Protein AF-A0A959ZPJ0-F1 (afdb_monomer_lite)

Secondary structure (DSSP, 8-state):
-PPP------------PPP----B-SS---TT-EEEEEEEEEE-TTSEEEEEEE-TTT----HHHHHT--HHHHHHHHT-SEEEEEEEEEE--SEEE-----EEEETTEEEEEEEEEEE-SGGGT---TT--EEEEE--EEEE-TT-EEEEEE-TTS-EEEEEEEESSS-TT--TTGGGTGGGGS-PPTT-EEEEEE-SS-EEEE-SEEEEEEE-TT--EEEEPPP-GGG--EEEEEEEEEEEEEE--STTEEEEEEEEEEETTEEEEEEEEEEEETTTEEEEEEEEEETTEEEEEEEEEEEEEETTEEEEEEEEEEEEESGGGTT-BEEEEEEEEEEETTS-SEEEEEEEEEE-

Foldseek 3Di:
DDDDDPPPPPPPLAQDDPPLDDDPPPPQFQAFQWKKWKWFFADDAQQTKIWIWMCPPQDRCDPVNLVPDDFAVVCVVVVGPTMHIGAGKGFHFRDKHDDFDDWDDDPRGIIGGRDMWGDNDVVSSDADAPDKDKTFDFMKTKHAAFGKWKWKQALLRWIWTFGIFHCPQPVPDDPVCSVVCQVVFPDDPQIGIDIDGHRHMDMATDDGIWMWGATPSRGIITTGPRPQVPKDKDKDKKKWWKFWDDAPDPQKTWIKIWIADPPQHIWIKIWIWGADPPQKIKIWMWTDDPQWIWTWMWIWGWDDDDQKIKTWGAIWTRGMHHPTGNKTDTRWTKIWMAGNNRGTIMIITTDMIID

Radius of gyration: 25.06 Å; chains: 1; bounding box: 68×37×76 Å

pLDDT: mean 88.0, std 16.27, range [28.05, 98.56]

Structure (mmCIF, N/CA/C/O backbone):
data_AF-A0A959ZPJ0-F1
#
_entry.id   AF-A0A959ZPJ0-F1
#
loop_
_atom_site.group_PDB
_atom_site.id
_atom_site.type_symbol
_atom_site.label_atom_id
_atom_site.label_alt_id
_atom_site.label_comp_id
_atom_site.label_asym_id
_atom_site.label_entity_id
_atom_site.label_seq_id
_atom_site.pdbx_PDB_ins_code
_atom_site.Cartn_x
_atom_site.Cartn_y
_atom_site.Cartn_z
_atom_site.occupancy
_atom_site.B_iso_or_equiv
_atom_site.auth_seq_id
_atom_site.auth_comp_id
_atom_site.auth_asym_id
_atom_site.auth_atom_id
_atom_site.pdbx_PDB_model_num
ATOM 1 N N . MET A 1 1 ? 44.326 -20.841 16.580 1.00 35.88 1 MET A N 1
ATOM 2 C CA . MET A 1 1 ? 43.389 -19.731 16.301 1.00 35.88 1 MET A CA 1
ATOM 3 C C . MET A 1 1 ? 43.038 -19.784 14.821 1.00 35.88 1 MET A C 1
ATOM 5 O O . MET A 1 1 ? 43.902 -19.527 13.997 1.00 35.88 1 MET A O 1
ATOM 9 N N . ARG A 1 2 ? 41.834 -20.258 14.481 1.00 28.05 2 ARG A N 1
ATOM 10 C CA . ARG A 1 2 ? 41.325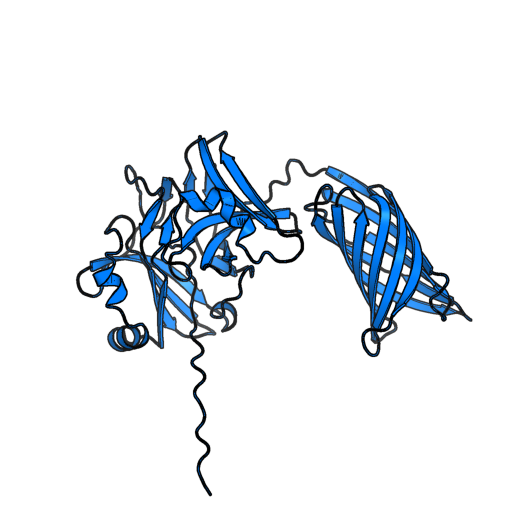 -20.310 13.100 1.00 28.05 2 ARG A CA 1
ATOM 11 C C . ARG A 1 2 ? 40.570 -19.003 12.825 1.00 28.05 2 ARG A C 1
ATOM 13 O O . ARG A 1 2 ? 39.778 -18.629 13.689 1.00 28.05 2 ARG A O 1
ATOM 20 N N . PRO A 1 3 ? 40.786 -18.309 11.696 1.00 34.50 3 PRO A N 1
ATOM 21 C CA . PRO A 1 3 ? 39.995 -17.131 11.383 1.00 34.50 3 PRO A CA 1
ATOM 22 C C . PRO A 1 3 ? 38.578 -17.584 11.018 1.00 34.50 3 PRO A C 1
ATOM 24 O O . PRO A 1 3 ? 38.391 -18.516 10.234 1.00 34.50 3 PRO A O 1
ATOM 27 N N . ALA A 1 4 ? 37.586 -16.960 11.646 1.00 31.67 4 ALA A N 1
ATOM 28 C CA . ALA A 1 4 ? 36.186 -17.164 11.324 1.00 31.67 4 ALA A CA 1
ATOM 29 C C . ALA A 1 4 ? 35.918 -16.614 9.917 1.00 31.67 4 ALA A C 1
ATOM 31 O O . ALA A 1 4 ? 36.158 -15.440 9.639 1.00 31.67 4 ALA A O 1
ATOM 32 N N . LEU A 1 5 ? 35.431 -17.487 9.037 1.00 31.44 5 LEU A N 1
ATOM 33 C CA . LEU A 1 5 ? 34.846 -17.120 7.756 1.00 31.44 5 LEU A CA 1
ATOM 34 C C . LEU A 1 5 ? 33.603 -16.269 8.057 1.00 31.44 5 LEU A C 1
ATOM 36 O O . LEU A 1 5 ? 32.587 -16.787 8.520 1.00 31.44 5 LEU A O 1
ATOM 40 N N . VAL A 1 6 ? 33.684 -14.958 7.839 1.00 31.67 6 VAL A N 1
ATOM 41 C CA . VAL A 1 6 ? 32.494 -14.106 7.799 1.00 31.67 6 VAL A CA 1
ATOM 42 C C . VAL A 1 6 ? 31.772 -14.454 6.504 1.00 31.67 6 VAL A C 1
ATOM 44 O O . VAL A 1 6 ? 32.218 -14.095 5.416 1.00 31.67 6 VAL A O 1
ATOM 47 N N . ALA A 1 7 ? 30.686 -15.214 6.616 1.00 28.64 7 ALA A N 1
ATOM 48 C CA . ALA A 1 7 ? 29.768 -15.427 5.513 1.00 28.64 7 ALA A CA 1
ATOM 49 C C . ALA A 1 7 ? 29.177 -14.064 5.123 1.00 28.64 7 ALA A C 1
ATOM 51 O O . ALA A 1 7 ? 28.386 -13.486 5.871 1.00 28.64 7 ALA A O 1
ATOM 52 N N . LEU A 1 8 ? 29.588 -13.534 3.968 1.00 28.31 8 LEU A N 1
ATOM 53 C CA . LEU A 1 8 ? 28.891 -12.430 3.320 1.00 28.31 8 LEU A CA 1
ATOM 54 C C . LEU A 1 8 ? 27.492 -12.935 2.952 1.00 28.31 8 LEU A C 1
ATOM 56 O O . LEU A 1 8 ? 27.300 -13.616 1.947 1.00 28.31 8 LEU A O 1
ATOM 60 N N . VAL A 1 9 ? 26.505 -12.612 3.781 1.00 30.03 9 VAL A N 1
ATOM 61 C CA . VAL A 1 9 ? 25.108 -12.654 3.362 1.00 30.03 9 VAL A CA 1
ATOM 62 C C . VAL A 1 9 ? 24.963 -11.565 2.304 1.00 30.03 9 VAL A C 1
ATOM 64 O O . VAL A 1 9 ? 25.053 -10.377 2.610 1.00 30.03 9 VAL A O 1
ATOM 67 N N . ALA A 1 10 ? 24.811 -11.973 1.045 1.00 30.41 10 ALA A N 1
ATOM 68 C CA . ALA A 1 10 ? 24.553 -11.073 -0.067 1.00 30.41 10 ALA A CA 1
ATOM 69 C C . ALA A 1 10 ? 23.196 -10.385 0.152 1.00 30.41 10 ALA A C 1
ATOM 71 O O . ALA A 1 10 ? 22.144 -10.907 -0.214 1.00 30.41 10 ALA A O 1
ATOM 72 N N . LEU A 1 11 ? 23.214 -9.208 0.780 1.00 34.25 11 LEU A N 1
ATOM 73 C CA . LEU A 1 11 ? 22.074 -8.301 0.810 1.00 34.25 11 LEU A CA 1
ATOM 74 C C . LEU A 1 11 ? 21.913 -7.731 -0.607 1.00 34.25 11 LEU A C 1
ATOM 76 O O . LEU A 1 11 ? 22.495 -6.708 -0.961 1.00 34.25 11 LEU A O 1
ATOM 80 N N . GLY A 1 12 ? 21.165 -8.437 -1.453 1.00 36.44 12 GLY A N 1
ATOM 81 C CA . GLY A 1 12 ? 20.767 -7.942 -2.764 1.00 36.44 12 GLY A CA 1
ATOM 82 C C . GLY A 1 12 ? 19.848 -6.735 -2.597 1.00 36.44 12 GLY A C 1
ATOM 83 O O . GLY A 1 12 ? 18.639 -6.888 -2.433 1.00 36.44 12 GLY A O 1
ATOM 84 N N . ALA A 1 13 ? 20.415 -5.530 -2.616 1.00 38.47 13 ALA A N 1
ATOM 85 C CA . ALA A 1 13 ? 19.669 -4.282 -2.636 1.00 38.47 13 ALA A CA 1
ATOM 86 C C . ALA A 1 13 ? 18.963 -4.143 -3.990 1.00 38.47 13 ALA A C 1
ATOM 88 O O . ALA A 1 13 ? 19.483 -3.541 -4.922 1.00 38.47 13 ALA A O 1
ATOM 89 N N . LEU A 1 14 ? 17.773 -4.726 -4.131 1.00 42.00 14 LEU A N 1
ATOM 90 C CA . LEU A 1 14 ? 16.926 -4.447 -5.279 1.00 42.00 14 LEU A CA 1
ATOM 91 C C . LEU A 1 14 ? 16.232 -3.107 -5.035 1.00 42.00 14 LEU A C 1
ATOM 93 O O . LEU A 1 14 ? 15.232 -3.019 -4.338 1.00 42.00 14 LEU A O 1
ATOM 97 N N . LEU A 1 15 ? 16.700 -2.040 -5.660 1.00 42.00 15 LEU A N 1
ATOM 98 C CA . LEU A 1 15 ? 15.856 -0.881 -5.898 1.00 42.00 15 LEU A CA 1
ATOM 99 C C . LEU A 1 15 ? 14.735 -1.290 -6.841 1.00 42.00 15 LEU A C 1
ATOM 101 O O . LEU A 1 15 ? 14.966 -1.790 -7.937 1.00 42.00 15 LEU A O 1
ATOM 105 N N . ALA A 1 16 ? 13.500 -1.051 -6.432 1.00 41.94 16 ALA A N 1
ATOM 106 C CA . ALA A 1 16 ? 12.421 -1.011 -7.395 1.00 41.94 16 ALA A CA 1
ATOM 107 C C . ALA A 1 16 ? 12.225 0.438 -7.771 1.00 41.94 16 ALA A C 1
ATOM 109 O O . ALA A 1 16 ? 11.626 1.231 -7.043 1.00 41.94 16 ALA A O 1
ATOM 110 N N . ALA A 1 17 ? 12.738 0.769 -8.947 1.00 41.31 17 ALA A N 1
ATOM 111 C CA . ALA A 1 17 ? 12.266 1.929 -9.651 1.00 41.31 17 ALA A CA 1
ATOM 112 C C . ALA A 1 17 ? 10.765 1.717 -9.856 1.00 41.31 17 ALA A C 1
ATOM 114 O O . ALA A 1 17 ? 10.319 0.726 -10.446 1.00 41.31 17 ALA A O 1
ATOM 115 N N . ALA A 1 18 ? 9.968 2.669 -9.365 1.00 46.00 18 ALA A N 1
ATOM 116 C CA . ALA A 1 18 ? 8.711 2.946 -10.035 1.00 46.00 18 ALA A CA 1
ATOM 117 C C . ALA A 1 18 ? 9.055 3.072 -11.517 1.00 46.00 18 ALA A C 1
ATOM 119 O O . ALA A 1 18 ? 10.007 3.809 -11.792 1.00 46.00 18 ALA A O 1
ATOM 120 N N . PRO A 1 19 ? 8.324 2.421 -12.439 1.00 44.25 19 PRO A N 1
ATOM 121 C CA . PRO A 1 19 ? 8.652 2.522 -13.840 1.00 44.25 19 PRO A CA 1
ATOM 122 C C . PRO A 1 19 ? 8.877 3.976 -14.192 1.00 44.25 19 PRO A C 1
ATOM 124 O O . PRO A 1 19 ? 7.994 4.835 -14.015 1.00 44.25 19 PRO A O 1
ATOM 127 N N . ALA A 1 20 ? 10.098 4.254 -14.596 1.00 44.84 20 ALA A N 1
ATOM 128 C CA . ALA A 1 20 ? 10.475 5.573 -14.989 1.00 44.84 20 ALA A CA 1
ATOM 129 C C . ALA A 1 20 ? 10.042 5.646 -16.453 1.00 44.84 20 ALA A C 1
ATOM 131 O O . ALA A 1 20 ? 10.645 5.102 -17.369 1.00 44.84 20 ALA A O 1
ATOM 132 N N . SER A 1 21 ? 8.852 6.197 -16.667 1.00 48.66 21 SER A N 1
ATOM 133 C CA . SER A 1 21 ? 8.286 6.269 -18.007 1.00 48.66 21 SER A CA 1
ATOM 134 C C . SER A 1 21 ? 8.805 7.517 -18.706 1.00 48.66 21 SER A C 1
ATOM 136 O O . SER A 1 21 ? 8.613 8.625 -18.206 1.00 48.66 21 SER A O 1
ATOM 138 N N . ALA A 1 22 ? 9.369 7.345 -19.899 1.00 46.53 22 ALA A N 1
ATOM 139 C CA . ALA A 1 22 ? 9.480 8.405 -20.886 1.00 46.53 22 ALA A CA 1
ATOM 140 C C . ALA A 1 22 ? 9.000 7.897 -22.238 1.00 46.53 22 ALA A C 1
ATOM 142 O O . ALA A 1 22 ? 9.626 7.021 -22.812 1.00 46.53 22 ALA A O 1
ATOM 143 N N . VAL A 1 23 ? 7.949 8.520 -22.758 1.00 44.00 23 VAL A N 1
ATOM 144 C CA . VAL A 1 23 ? 7.771 8.834 -24.178 1.00 44.00 23 VAL A CA 1
ATOM 145 C C . VAL A 1 23 ? 7.008 10.168 -24.195 1.00 44.00 23 VAL A C 1
ATOM 147 O O . VAL A 1 23 ? 6.334 10.525 -23.230 1.00 44.00 23 VAL A O 1
ATOM 150 N N . ARG A 1 24 ? 7.103 10.946 -25.269 1.00 42.97 24 ARG A N 1
ATOM 151 C CA . ARG A 1 24 ? 5.955 11.735 -25.721 1.00 42.97 24 ARG A CA 1
ATOM 152 C C . ARG A 1 24 ? 5.295 10.839 -26.762 1.00 42.97 24 ARG A C 1
ATOM 154 O O . ARG A 1 24 ? 5.586 10.975 -27.943 1.00 42.97 24 ARG A O 1
ATOM 161 N N . SER A 1 25 ? 4.558 9.815 -26.320 1.00 48.25 25 SER A N 1
ATOM 162 C CA . SER A 1 25 ? 3.962 8.838 -27.237 1.00 48.25 25 SER A CA 1
ATOM 163 C C . SER A 1 25 ? 2.719 9.445 -27.872 1.00 48.25 25 SER A C 1
ATOM 165 O O . SER A 1 25 ? 1.594 9.017 -27.636 1.00 48.25 25 SER A O 1
ATOM 167 N N . HIS A 1 26 ? 2.902 10.453 -28.720 1.00 40.59 26 HIS A N 1
ATOM 168 C CA . HIS A 1 26 ? 1.944 10.618 -29.800 1.00 40.59 26 HIS A CA 1
ATOM 169 C C . HIS A 1 26 ? 2.139 9.396 -30.717 1.00 40.59 26 HIS A C 1
ATOM 171 O O . HIS A 1 26 ? 2.988 9.421 -31.596 1.00 40.59 26 HIS A O 1
ATOM 177 N N . GLY A 1 27 ? 1.447 8.286 -30.418 1.00 49.88 27 GLY A N 1
ATOM 178 C CA . GLY A 1 27 ? 1.362 7.106 -31.291 1.00 49.88 27 GLY A CA 1
ATOM 179 C C . GLY A 1 27 ? 1.899 5.761 -30.771 1.00 49.88 27 GLY A C 1
ATOM 180 O O . GLY A 1 27 ? 1.601 4.754 -31.397 1.00 49.88 27 GLY A O 1
ATOM 181 N N . LEU A 1 28 ? 2.637 5.686 -29.653 1.00 63.50 28 LEU A N 1
ATOM 182 C CA . LEU A 1 28 ? 3.080 4.389 -29.101 1.00 63.50 28 LEU A CA 1
ATOM 183 C C . LEU A 1 28 ? 1.989 3.804 -28.189 1.00 63.50 28 LEU A C 1
ATOM 185 O O . LEU A 1 28 ? 1.688 4.414 -27.160 1.00 63.50 28 LEU A O 1
ATOM 189 N N . ASP A 1 29 ? 1.415 2.652 -28.548 1.00 79.81 29 ASP A N 1
ATOM 190 C CA . ASP A 1 29 ? 0.522 1.902 -27.656 1.00 79.81 29 ASP A CA 1
ATOM 191 C C . ASP A 1 29 ? 1.366 1.202 -26.585 1.00 79.81 29 ASP A C 1
ATOM 193 O O . ASP A 1 29 ? 2.028 0.200 -26.846 1.00 79.81 29 ASP A O 1
ATOM 197 N N . MET A 1 30 ? 1.411 1.786 -25.386 1.00 90.19 30 MET A N 1
ATOM 198 C CA . MET A 1 30 ? 2.180 1.234 -24.264 1.00 90.19 30 MET A CA 1
ATOM 199 C C . MET A 1 30 ? 1.431 0.116 -23.536 1.00 90.19 30 MET A C 1
ATOM 201 O O . MET A 1 30 ? 1.991 -0.505 -22.628 1.00 90.19 30 MET A O 1
ATOM 205 N N . HIS A 1 31 ? 0.171 -0.138 -23.892 1.00 94.00 31 HIS A N 1
ATOM 206 C CA . HIS A 1 31 ? -0.628 -1.097 -23.162 1.00 94.00 31 HIS A CA 1
ATOM 207 C C . HIS A 1 31 ? -0.130 -2.514 -23.434 1.00 94.00 31 HIS A C 1
ATOM 209 O O . HIS A 1 31 ? -0.091 -2.968 -24.574 1.00 94.00 31 HIS A O 1
ATOM 215 N N . ASN A 1 32 ? 0.223 -3.215 -22.363 1.00 95.69 32 ASN A N 1
ATOM 216 C CA . ASN A 1 32 ? 0.891 -4.509 -22.374 1.00 95.69 32 ASN A CA 1
ATOM 217 C C . ASN A 1 32 ? 2.298 -4.512 -23.008 1.00 95.69 32 ASN A C 1
ATOM 219 O O . ASN A 1 32 ? 2.830 -5.578 -23.320 1.00 95.69 32 ASN A O 1
ATOM 223 N N . ALA A 1 33 ? 2.923 -3.346 -23.196 1.00 94.12 33 ALA A N 1
ATOM 224 C CA . ALA A 1 33 ? 4.250 -3.262 -23.794 1.00 94.12 33 ALA A CA 1
ATOM 225 C C . ALA A 1 33 ? 5.320 -3.808 -22.839 1.00 94.12 33 ALA A C 1
ATOM 227 O O . ALA A 1 33 ? 5.421 -3.351 -21.695 1.00 94.12 33 ALA A O 1
ATOM 228 N N . ARG A 1 34 ? 6.121 -4.759 -23.333 1.00 95.50 34 ARG A N 1
ATOM 229 C CA . ARG A 1 34 ? 7.254 -5.350 -22.615 1.00 95.50 34 ARG A CA 1
ATOM 230 C C . ARG A 1 34 ? 8.409 -4.357 -22.522 1.00 95.50 34 ARG A C 1
ATOM 232 O O . ARG A 1 34 ? 8.716 -3.661 -23.488 1.00 95.50 34 ARG A O 1
ATOM 239 N N . TYR A 1 35 ? 9.033 -4.281 -21.355 1.00 95.06 35 TYR A N 1
ATOM 240 C CA . TYR A 1 35 ? 10.211 -3.461 -21.107 1.00 95.06 35 TYR A CA 1
ATOM 241 C C . TYR A 1 35 ? 11.036 -4.029 -19.947 1.00 95.06 35 TYR A C 1
ATOM 243 O O . TYR A 1 35 ? 10.570 -4.867 -19.176 1.00 95.06 35 TYR A O 1
ATOM 251 N N . CYS A 1 36 ? 12.250 -3.526 -19.781 1.00 96.06 36 CYS A N 1
ATOM 252 C CA . CYS A 1 36 ? 13.056 -3.749 -18.587 1.00 96.06 36 CYS A CA 1
ATOM 253 C C . CYS A 1 36 ? 13.818 -2.482 -18.215 1.00 96.06 36 CYS A C 1
ATOM 255 O O . CYS A 1 36 ? 13.905 -1.528 -19.002 1.00 96.06 36 CYS A O 1
ATOM 257 N N . GLU A 1 37 ? 14.320 -2.460 -16.981 1.00 94.44 37 GLU A N 1
ATOM 258 C CA . GLU A 1 37 ? 15.038 -1.319 -16.434 1.00 94.44 37 GLU A CA 1
ATOM 259 C C . GLU A 1 37 ? 16.357 -1.720 -15.779 1.00 94.44 37 GLU A C 1
ATOM 261 O O . GLU A 1 37 ? 16.400 -2.672 -15.004 1.00 94.44 37 GLU A O 1
ATOM 266 N N . ILE A 1 38 ? 17.404 -0.938 -16.040 1.00 95.38 38 ILE A N 1
ATOM 267 C CA . ILE A 1 38 ? 18.693 -1.007 -15.348 1.00 95.38 38 ILE A CA 1
ATOM 268 C C . ILE A 1 38 ? 18.753 0.190 -14.406 1.00 95.38 38 ILE A C 1
ATOM 270 O O . ILE A 1 38 ? 18.602 1.340 -14.832 1.00 95.38 38 ILE A O 1
ATOM 274 N N . LEU A 1 39 ? 18.925 -0.079 -13.116 1.00 92.75 39 LEU A N 1
ATOM 275 C CA . LEU A 1 39 ? 19.013 0.946 -12.085 1.00 92.75 39 LEU A CA 1
ATOM 276 C C . LEU A 1 39 ? 20.455 1.011 -11.602 1.00 92.75 39 LEU A C 1
ATOM 278 O O . LEU A 1 39 ? 20.927 0.126 -10.894 1.00 92.75 39 LEU A O 1
ATOM 282 N N . GLU A 1 40 ? 21.133 2.075 -11.999 1.00 93.62 40 GLU A N 1
ATOM 283 C CA . GLU A 1 40 ? 22.512 2.369 -11.632 1.00 93.62 40 GLU A CA 1
ATOM 284 C C . GLU A 1 40 ? 22.530 3.109 -10.293 1.00 93.62 40 GLU A C 1
ATOM 286 O O . GLU A 1 40 ? 22.087 4.263 -10.217 1.00 93.62 40 GLU A O 1
ATOM 291 N N . VAL A 1 41 ? 23.034 2.479 -9.232 1.00 91.56 41 VAL A N 1
ATOM 292 C CA . VAL A 1 41 ? 23.214 3.148 -7.939 1.00 91.56 41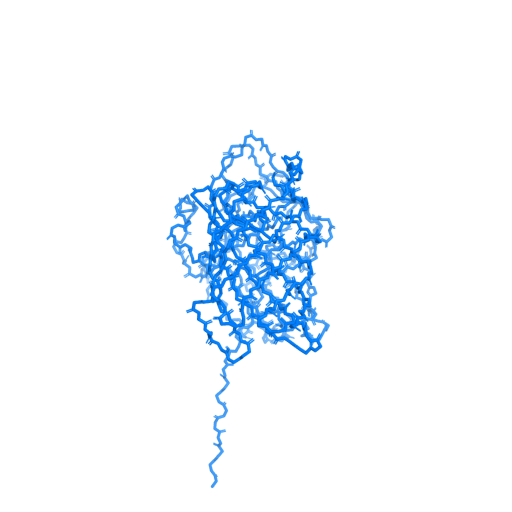 VAL A CA 1
ATOM 293 C C . VAL A 1 41 ? 24.529 3.892 -7.966 1.00 91.56 41 VAL A C 1
ATOM 295 O O . VAL A 1 41 ? 25.577 3.306 -7.755 1.00 91.56 41 VAL A O 1
ATOM 298 N N . LYS A 1 42 ? 24.468 5.196 -8.229 1.00 92.44 42 LYS A N 1
ATOM 299 C CA . LYS A 1 42 ? 25.645 6.064 -8.348 1.00 92.44 42 LYS A CA 1
ATOM 300 C C . LYS A 1 42 ? 26.268 6.403 -7.004 1.00 92.44 42 LYS A C 1
ATOM 302 O O . LYS A 1 42 ? 27.469 6.630 -6.928 1.00 92.44 42 LYS A O 1
ATOM 307 N N . GLN A 1 43 ? 25.442 6.516 -5.969 1.00 90.69 43 GLN A N 1
ATOM 308 C CA . GLN A 1 43 ? 25.849 6.914 -4.623 1.00 90.69 43 GLN A CA 1
ATOM 309 C C . GLN A 1 43 ? 25.006 6.150 -3.604 1.00 90.69 43 GLN A C 1
ATOM 311 O O . GLN A 1 43 ? 23.814 5.925 -3.835 1.00 90.69 43 GLN A O 1
ATOM 316 N N . LEU A 1 44 ? 25.632 5.763 -2.494 1.00 88.25 44 LEU A N 1
ATOM 317 C CA . LEU A 1 44 ? 24.958 5.160 -1.347 1.00 88.25 44 LEU A CA 1
ATOM 318 C C . LEU A 1 44 ? 24.394 6.252 -0.421 1.00 88.25 44 LEU A C 1
ATOM 320 O O . LEU A 1 44 ? 24.881 7.385 -0.457 1.00 88.25 44 LEU A O 1
ATOM 324 N N . PRO A 1 45 ? 23.387 5.929 0.409 1.00 84.06 45 PRO A N 1
ATOM 325 C CA . PRO A 1 45 ? 22.923 6.811 1.477 1.00 84.06 45 PRO A CA 1
ATOM 326 C C . PRO A 1 45 ? 24.079 7.356 2.342 1.00 84.06 45 PRO A C 1
ATOM 328 O O . PRO A 1 45 ? 25.054 6.631 2.562 1.00 84.06 45 PRO A O 1
ATOM 331 N N . PRO A 1 46 ? 23.980 8.593 2.873 1.00 83.88 46 PRO A N 1
ATOM 332 C CA . PRO A 1 46 ? 22.785 9.449 2.904 1.00 83.88 46 PRO A CA 1
ATOM 333 C C . PRO A 1 46 ? 22.542 10.286 1.635 1.00 83.88 46 PRO A C 1
ATOM 335 O O . PRO A 1 46 ? 21.419 10.725 1.407 1.00 83.88 46 PRO A O 1
ATOM 338 N N . ASP A 1 47 ? 23.540 10.446 0.764 1.00 86.19 47 ASP A N 1
ATOM 339 C CA . ASP A 1 47 ? 23.420 11.187 -0.504 1.00 86.19 47 ASP A CA 1
ATOM 340 C C . ASP A 1 47 ? 23.022 10.269 -1.670 1.00 86.19 47 ASP A C 1
ATOM 342 O O . ASP A 1 47 ? 23.440 10.447 -2.817 1.00 86.19 47 ASP A O 1
ATOM 346 N N . GLY A 1 48 ? 22.240 9.227 -1.377 1.00 85.69 48 GLY A N 1
ATOM 347 C CA . GLY A 1 48 ? 22.022 8.139 -2.313 1.00 85.69 48 GLY A CA 1
ATOM 348 C C . GLY A 1 48 ? 21.356 8.607 -3.603 1.00 85.69 48 GLY A C 1
ATOM 349 O O . GLY A 1 48 ? 20.442 9.438 -3.607 1.00 85.69 48 GLY A O 1
ATOM 350 N N . LYS A 1 49 ? 21.817 8.061 -4.728 1.00 88.00 49 LYS A N 1
ATOM 351 C CA . LYS A 1 49 ? 21.393 8.493 -6.061 1.00 88.00 49 LYS A CA 1
ATOM 352 C C . LYS A 1 49 ? 21.305 7.313 -7.004 1.00 88.00 49 LYS A C 1
ATOM 354 O O . LYS A 1 49 ? 22.297 6.632 -7.245 1.00 88.00 49 LYS A O 1
ATOM 359 N N . VAL A 1 50 ? 20.138 7.140 -7.611 1.00 88.12 50 VAL A N 1
ATOM 360 C CA . VAL A 1 50 ? 19.866 6.035 -8.534 1.00 88.12 50 VAL A CA 1
ATOM 361 C C . VAL A 1 50 ? 19.448 6.582 -9.882 1.00 88.12 50 VAL A C 1
ATOM 363 O O . VAL A 1 50 ? 18.505 7.366 -9.975 1.00 88.12 50 VAL A O 1
ATOM 366 N N . VAL A 1 51 ? 20.138 6.181 -10.943 1.00 89.38 51 VAL A N 1
ATOM 367 C CA . VAL A 1 51 ? 19.775 6.520 -12.320 1.00 89.38 51 VAL A CA 1
ATOM 368 C C . VAL A 1 51 ? 19.030 5.345 -12.934 1.00 89.38 51 VAL A C 1
ATOM 370 O O . VAL A 1 51 ? 19.527 4.228 -12.938 1.00 89.38 51 VAL A O 1
ATOM 373 N N . VAL A 1 52 ? 17.835 5.603 -13.461 1.00 88.56 52 VAL A N 1
ATOM 374 C CA . VAL A 1 52 ? 16.988 4.565 -14.059 1.00 88.56 52 VAL A CA 1
ATOM 375 C C . VAL A 1 52 ? 17.062 4.658 -15.578 1.00 88.56 52 VAL A C 1
ATOM 377 O O . VAL A 1 52 ? 16.773 5.718 -16.149 1.00 88.56 52 VAL A O 1
ATOM 380 N N . TRP A 1 53 ? 17.411 3.547 -16.221 1.00 92.12 53 TRP A N 1
ATOM 381 C CA . TRP A 1 53 ? 17.408 3.357 -17.669 1.00 92.12 53 TRP A CA 1
ATOM 382 C C . TRP A 1 53 ? 16.294 2.395 -18.062 1.00 92.12 53 TRP A C 1
ATOM 384 O O . TRP A 1 53 ? 16.120 1.385 -17.397 1.00 92.12 53 TRP A O 1
ATOM 394 N N . ASN A 1 54 ? 15.536 2.691 -19.120 1.00 91.12 54 ASN A N 1
ATOM 395 C CA . ASN A 1 54 ? 14.361 1.911 -19.527 1.00 91.12 54 ASN A CA 1
ATOM 396 C C . ASN A 1 54 ? 14.330 1.708 -21.055 1.00 91.12 54 ASN A C 1
ATOM 398 O O . ASN A 1 54 ? 14.655 2.631 -21.811 1.00 91.12 54 ASN A O 1
ATOM 402 N N . THR A 1 55 ? 13.945 0.512 -21.510 1.00 93.94 55 THR A N 1
ATOM 403 C CA . THR A 1 55 ? 13.847 0.151 -22.938 1.00 93.94 55 THR A CA 1
ATOM 404 C C . THR A 1 55 ? 12.588 0.660 -23.648 1.00 93.94 55 THR A C 1
ATOM 406 O O . THR A 1 55 ? 12.526 0.646 -24.877 1.00 93.94 55 THR A O 1
ATOM 409 N N . ILE A 1 56 ? 11.581 1.141 -22.916 1.00 87.56 56 ILE A N 1
ATOM 410 C CA . ILE A 1 56 ? 10.248 1.427 -23.450 1.00 87.56 56 ILE A CA 1
ATOM 411 C C . ILE A 1 56 ? 10.273 2.387 -24.647 1.00 87.56 56 ILE A C 1
ATOM 413 O O . ILE A 1 56 ? 10.816 3.502 -24.609 1.00 87.56 56 ILE A O 1
ATOM 417 N N . GLY A 1 57 ? 9.650 1.941 -25.739 1.00 83.94 57 GLY A N 1
ATOM 418 C CA . GLY A 1 57 ? 9.621 2.663 -27.010 1.00 83.94 57 GLY A CA 1
ATOM 419 C C . GLY A 1 57 ? 10.972 2.743 -27.728 1.00 83.94 57 GLY A C 1
ATOM 420 O O . GLY A 1 57 ? 11.122 3.595 -28.601 1.00 83.94 57 GLY A O 1
ATOM 421 N N . LEU A 1 58 ? 11.961 1.928 -27.346 1.00 89.50 58 LEU A N 1
ATOM 422 C CA . LEU A 1 58 ? 13.242 1.769 -28.047 1.00 89.50 58 LEU A CA 1
ATOM 423 C C . LEU A 1 58 ? 13.478 0.328 -28.506 1.00 89.50 58 LEU A C 1
ATOM 425 O O . LEU A 1 58 ? 13.950 0.149 -29.629 1.00 89.50 58 LEU A O 1
ATOM 429 N N . ASN A 1 59 ? 13.153 -0.643 -27.652 1.00 93.69 59 ASN A N 1
ATOM 430 C CA . ASN A 1 59 ? 13.073 -2.077 -27.934 1.00 93.69 59 ASN A CA 1
ATOM 431 C C . ASN A 1 59 ? 12.109 -2.738 -26.923 1.00 93.69 59 ASN A C 1
ATOM 433 O O . ASN A 1 59 ? 11.595 -2.075 -26.018 1.00 93.69 59 ASN A O 1
ATOM 437 N N . ASP A 1 60 ? 11.850 -4.029 -27.089 1.00 93.69 60 ASP A N 1
ATOM 438 C CA . ASP A 1 60 ? 10.924 -4.845 -26.294 1.00 93.69 60 ASP A CA 1
ATOM 439 C C . ASP A 1 60 ? 11.626 -5.673 -25.201 1.00 93.69 60 ASP A C 1
ATOM 441 O O . ASP A 1 60 ? 11.062 -6.646 -24.695 1.00 93.69 60 ASP A O 1
ATOM 445 N N . CYS A 1 61 ? 12.840 -5.262 -24.813 1.00 96.50 61 CYS A N 1
ATOM 446 C CA . CYS A 1 61 ? 13.725 -5.977 -23.897 1.00 96.50 61 CYS A CA 1
ATOM 447 C C . CYS A 1 61 ? 13.966 -7.439 -24.324 1.00 96.50 61 CYS A C 1
ATOM 449 O O . CYS A 1 61 ? 13.471 -8.345 -23.652 1.00 96.50 61 CYS A O 1
ATOM 451 N N . PRO A 1 62 ? 14.670 -7.715 -25.438 1.00 97.25 62 PRO A N 1
ATOM 452 C CA . PRO A 1 62 ? 14.841 -9.082 -25.943 1.00 97.25 62 PRO A CA 1
ATOM 453 C C . PRO A 1 62 ? 15.318 -10.046 -24.845 1.00 97.25 62 PRO A C 1
ATOM 455 O O . PRO A 1 62 ? 16.192 -9.688 -24.058 1.00 97.25 62 PRO A O 1
ATOM 458 N N . GLN A 1 63 ? 14.709 -11.236 -24.749 1.00 95.38 63 GLN A N 1
ATOM 459 C CA . GLN A 1 63 ? 14.942 -12.158 -23.625 1.00 95.38 63 GLN A CA 1
ATOM 460 C C . GLN A 1 63 ? 16.419 -12.552 -23.507 1.00 95.38 63 GLN A C 1
ATOM 462 O O . GLN A 1 63 ? 17.004 -12.339 -22.453 1.00 95.38 63 GLN A O 1
ATOM 467 N N . GLU A 1 64 ? 17.027 -13.023 -24.600 1.00 96.56 64 GLU A N 1
ATOM 468 C CA . GLU A 1 64 ? 18.441 -13.429 -24.625 1.00 96.56 64 GLU A CA 1
ATOM 469 C C . GLU A 1 64 ? 19.381 -12.278 -24.241 1.00 96.56 64 GLU A C 1
ATOM 471 O O . GLU A 1 64 ? 20.340 -12.468 -23.499 1.00 96.56 64 GLU A O 1
ATOM 476 N N . TRP A 1 65 ? 19.080 -11.057 -24.697 1.00 97.69 65 TRP A N 1
ATOM 477 C CA . TRP A 1 65 ? 19.851 -9.872 -24.321 1.00 97.69 65 TRP A CA 1
ATOM 478 C C . TRP A 1 65 ? 19.730 -9.563 -22.824 1.00 97.69 65 TRP A C 1
ATOM 480 O O . TRP A 1 65 ? 20.723 -9.233 -22.184 1.00 97.69 65 TRP A O 1
ATOM 490 N N . TRP A 1 66 ? 18.526 -9.676 -22.254 1.00 97.44 66 TRP A N 1
ATOM 491 C CA . TRP A 1 66 ? 18.292 -9.390 -20.840 1.00 97.44 66 TRP A CA 1
ATOM 492 C C . TRP A 1 66 ? 18.914 -10.437 -19.908 1.00 97.44 66 TRP A C 1
ATOM 494 O O . TRP A 1 66 ? 19.496 -10.080 -18.887 1.00 97.44 66 TRP A O 1
ATOM 504 N N . GLU A 1 67 ? 18.823 -11.717 -20.269 1.00 95.88 67 GLU A N 1
ATOM 505 C CA . GLU A 1 67 ? 19.426 -12.826 -19.516 1.00 95.88 67 GLU A CA 1
ATOM 506 C C . GLU A 1 67 ? 20.958 -12.814 -19.559 1.00 95.88 67 GLU A C 1
ATOM 508 O O . GLU A 1 67 ? 21.599 -13.372 -18.673 1.00 95.88 67 GLU A O 1
ATOM 513 N N . GLY A 1 68 ? 21.551 -12.142 -20.550 1.00 96.75 68 GLY A N 1
ATOM 514 C CA . GLY A 1 68 ? 22.998 -11.952 -20.640 1.00 96.75 68 GLY A CA 1
ATOM 515 C C . GLY A 1 68 ? 23.589 -11.009 -19.584 1.00 96.75 68 GLY A C 1
ATOM 516 O O . GLY A 1 68 ? 24.812 -10.956 -19.447 1.00 96.75 68 GLY A O 1
ATOM 517 N N . PHE A 1 69 ? 22.769 -10.261 -18.835 1.00 96.69 69 PHE A N 1
ATOM 518 C CA . PHE A 1 69 ? 23.268 -9.375 -17.784 1.00 96.69 69 PHE A CA 1
ATOM 519 C C . PHE A 1 69 ? 23.504 -10.104 -16.465 1.00 96.69 69 PHE A C 1
ATOM 521 O O . PHE A 1 69 ? 22.603 -10.705 -15.886 1.00 96.69 69 PHE A O 1
ATOM 528 N N . ASP A 1 70 ? 24.690 -9.886 -15.907 1.00 96.12 70 ASP A N 1
ATOM 529 C CA . ASP A 1 70 ? 24.991 -10.132 -14.502 1.00 96.12 70 ASP A CA 1
ATOM 530 C C . ASP A 1 70 ? 25.117 -8.785 -13.773 1.00 96.12 70 ASP A C 1
ATOM 532 O O . ASP A 1 70 ? 25.893 -7.914 -14.177 1.00 96.12 70 ASP A O 1
ATOM 536 N N . ALA A 1 71 ? 24.324 -8.576 -12.718 1.00 93.69 71 ALA A N 1
ATOM 537 C CA . ALA A 1 71 ? 24.226 -7.270 -12.068 1.00 93.69 71 ALA A CA 1
ATOM 538 C C . ALA A 1 71 ? 25.545 -6.814 -11.400 1.00 93.69 71 ALA A C 1
ATOM 540 O O . ALA A 1 71 ? 25.920 -5.656 -11.599 1.00 93.69 71 ALA A O 1
ATOM 541 N N . PRO A 1 72 ? 26.285 -7.670 -10.661 1.00 95.69 72 PRO A N 1
ATOM 542 C CA . PRO A 1 72 ? 27.617 -7.329 -10.157 1.00 95.69 72 PRO A CA 1
ATOM 543 C C . PRO A 1 72 ? 28.621 -6.982 -11.263 1.00 95.69 72 PRO A C 1
ATOM 545 O O . PRO A 1 72 ? 29.319 -5.973 -11.157 1.00 95.69 72 PRO A O 1
ATOM 548 N N . SER A 1 73 ? 28.670 -7.774 -12.338 1.00 97.38 73 SER A N 1
ATOM 549 C CA . SER A 1 73 ? 29.580 -7.533 -13.467 1.00 97.38 73 SER A CA 1
ATOM 550 C C . SER A 1 73 ? 29.271 -6.213 -14.170 1.00 97.38 73 SER A C 1
ATOM 552 O O . SER A 1 73 ? 30.178 -5.429 -14.447 1.00 97.38 73 SER A O 1
ATOM 554 N N . LEU A 1 74 ? 27.986 -5.922 -14.396 1.00 96.94 74 LEU A N 1
ATOM 555 C CA . LEU A 1 74 ? 27.556 -4.651 -14.970 1.00 96.94 74 LEU A CA 1
ATOM 556 C C . LEU A 1 74 ? 27.873 -3.474 -14.035 1.00 96.94 74 LEU A C 1
ATOM 558 O O . LEU A 1 74 ? 28.303 -2.425 -14.502 1.00 96.94 74 LEU A O 1
ATOM 562 N N . ALA A 1 75 ? 27.708 -3.622 -12.720 1.00 96.19 75 ALA A N 1
ATOM 563 C CA . ALA A 1 75 ? 28.097 -2.581 -11.768 1.00 96.19 75 ALA A CA 1
ATOM 564 C C . ALA A 1 75 ? 29.599 -2.265 -11.843 1.00 96.19 75 ALA A C 1
ATOM 566 O O . ALA A 1 75 ? 29.976 -1.094 -11.907 1.00 96.19 75 ALA A O 1
ATOM 567 N N . ALA A 1 76 ? 30.443 -3.300 -11.921 1.00 97.44 76 ALA A N 1
ATOM 568 C CA . ALA A 1 76 ? 31.885 -3.149 -12.087 1.00 97.44 76 ALA A CA 1
ATOM 569 C C . ALA A 1 76 ? 32.252 -2.472 -13.420 1.00 97.44 76 ALA A C 1
ATOM 571 O O . ALA A 1 76 ? 33.072 -1.555 -13.424 1.00 97.44 76 ALA A O 1
ATOM 572 N N . GLU A 1 77 ? 31.610 -2.860 -14.531 1.00 97.06 77 GLU A N 1
ATOM 573 C CA . GLU A 1 77 ? 31.780 -2.219 -15.848 1.00 97.06 77 GLU A CA 1
ATOM 574 C C . GLU A 1 77 ? 31.455 -0.719 -15.792 1.00 97.06 77 GLU A C 1
ATOM 576 O O . GLU A 1 77 ? 32.137 0.113 -16.393 1.00 97.06 77 GLU A O 1
ATOM 581 N N . LEU A 1 78 ? 30.398 -0.367 -15.060 1.00 95.75 78 LEU A N 1
ATOM 582 C CA . LEU A 1 78 ? 29.896 0.998 -14.960 1.00 95.75 78 LEU A CA 1
ATOM 583 C C . LEU A 1 78 ? 30.619 1.857 -13.918 1.00 95.75 78 LEU A C 1
ATOM 585 O O . LEU A 1 78 ? 30.425 3.076 -13.919 1.00 95.75 78 LEU A O 1
ATOM 589 N N . GLY A 1 79 ? 31.436 1.249 -13.054 1.00 96.38 79 GLY A N 1
ATOM 590 C CA . GLY A 1 79 ? 32.042 1.919 -11.904 1.00 96.38 79 GLY A CA 1
ATOM 591 C C . GLY A 1 79 ? 31.020 2.328 -10.837 1.00 96.38 79 GLY A C 1
ATOM 592 O O . GLY A 1 79 ? 31.227 3.320 -10.140 1.00 96.38 79 GLY A O 1
ATOM 593 N N . ASP A 1 80 ? 29.909 1.596 -10.731 1.00 95.06 80 ASP A N 1
ATOM 594 C CA . ASP A 1 80 ? 28.812 1.888 -9.809 1.00 95.06 80 ASP A CA 1
ATOM 595 C C . ASP A 1 80 ? 28.864 0.982 -8.566 1.00 95.06 80 ASP A C 1
ATOM 597 O O . ASP A 1 80 ? 29.166 -0.203 -8.702 1.00 95.06 80 ASP A O 1
ATOM 601 N N . PRO A 1 81 ? 28.518 1.484 -7.359 1.00 92.31 81 PRO A N 1
ATOM 602 C CA . PRO A 1 81 ? 28.383 0.672 -6.148 1.00 92.31 81 PRO A CA 1
ATOM 603 C C . PRO A 1 81 ? 27.619 -0.643 -6.334 1.00 92.31 81 PRO A C 1
ATOM 605 O O . PRO A 1 81 ? 28.055 -1.684 -5.851 1.00 92.31 81 PRO A O 1
ATOM 608 N N . PHE A 1 82 ? 26.471 -0.591 -7.011 1.00 89.75 82 PHE A N 1
ATOM 609 C CA . PHE A 1 82 ? 25.753 -1.766 -7.488 1.00 89.75 82 PHE A CA 1
ATOM 610 C C . PHE A 1 82 ? 24.739 -1.379 -8.567 1.00 89.75 82 PHE A C 1
ATOM 612 O O . PHE A 1 82 ? 24.350 -0.216 -8.719 1.00 89.75 82 PHE A O 1
ATOM 619 N N . VAL A 1 83 ? 24.289 -2.386 -9.309 1.00 92.56 83 VAL A N 1
ATOM 620 C CA . VAL A 1 83 ? 23.247 -2.275 -10.327 1.00 92.56 83 VAL A CA 1
ATOM 621 C C . VAL A 1 83 ? 22.092 -3.183 -9.953 1.00 92.56 83 VAL A C 1
ATOM 623 O O . VAL A 1 83 ? 22.281 -4.254 -9.379 1.00 92.56 83 VAL A O 1
ATOM 626 N N . VAL A 1 84 ? 20.882 -2.757 -10.299 1.00 90.31 84 VAL A N 1
ATOM 627 C CA . VAL A 1 84 ? 19.678 -3.562 -10.120 1.00 90.31 84 VAL A CA 1
ATOM 628 C C . VAL A 1 84 ? 19.014 -3.790 -11.464 1.00 90.31 84 VAL A C 1
ATOM 630 O O . VAL A 1 84 ? 18.642 -2.843 -12.160 1.00 90.31 84 VAL A O 1
ATOM 633 N N . LEU A 1 85 ? 18.843 -5.066 -11.799 1.00 93.19 85 LEU A N 1
ATOM 634 C CA . LEU A 1 85 ? 18.098 -5.517 -12.965 1.00 93.19 85 LEU A CA 1
ATOM 635 C C . LEU A 1 85 ? 16.616 -5.613 -12.590 1.00 93.19 85 LEU A C 1
ATOM 637 O O . LEU A 1 85 ? 16.214 -6.409 -11.741 1.00 93.19 85 LEU A O 1
ATOM 641 N N . ASN A 1 86 ? 15.796 -4.754 -13.190 1.00 92.19 86 ASN A N 1
ATOM 642 C CA . ASN A 1 86 ? 14.391 -4.578 -12.843 1.00 92.19 86 ASN A CA 1
ATOM 643 C C . ASN A 1 86 ? 13.475 -4.934 -14.025 1.00 92.19 86 ASN A C 1
ATOM 645 O O . ASN A 1 86 ? 12.784 -4.080 -14.586 1.00 92.19 86 ASN A O 1
ATOM 649 N N . GLY A 1 87 ? 13.453 -6.212 -14.399 1.00 92.94 87 GLY A N 1
ATOM 650 C CA . GLY A 1 87 ? 12.580 -6.738 -15.446 1.00 92.94 87 GLY A CA 1
ATOM 651 C C . GLY A 1 87 ? 12.825 -8.216 -15.771 1.00 92.94 87 GLY A C 1
ATOM 652 O O . GLY A 1 87 ? 13.653 -8.835 -15.103 1.00 92.94 87 GLY A O 1
ATOM 653 N N . PRO A 1 88 ? 12.126 -8.764 -16.784 1.00 96.38 88 PRO A N 1
ATOM 654 C CA . PRO A 1 88 ? 11.174 -8.071 -17.661 1.00 96.38 88 PRO A CA 1
ATOM 655 C C . PRO A 1 88 ? 9.859 -7.674 -16.969 1.00 96.38 88 PRO A C 1
ATOM 657 O O . PRO A 1 88 ? 9.450 -8.242 -15.955 1.00 96.38 88 PRO A O 1
ATOM 660 N N . ARG A 1 89 ? 9.202 -6.642 -17.498 1.00 97.06 89 ARG A N 1
ATOM 661 C CA . ARG A 1 89 ? 7.937 -6.074 -17.012 1.00 97.06 89 ARG A CA 1
ATOM 662 C C . ARG A 1 89 ? 7.048 -5.699 -18.187 1.00 97.06 89 ARG A C 1
ATOM 664 O O . ARG A 1 89 ? 7.529 -5.501 -19.299 1.00 97.06 89 ARG A O 1
ATOM 671 N N . HIS A 1 90 ? 5.761 -5.527 -17.920 1.00 96.69 90 HIS A N 1
ATOM 672 C CA . HIS A 1 90 ? 4.790 -5.087 -18.915 1.00 96.69 90 HIS A CA 1
ATOM 673 C C . HIS A 1 90 ? 3.953 -3.929 -18.398 1.00 96.69 90 HIS A C 1
ATOM 675 O O . HIS A 1 90 ? 3.355 -4.005 -17.323 1.00 96.69 90 HIS A O 1
ATOM 681 N N . PHE A 1 91 ? 3.892 -2.852 -19.176 1.00 94.62 91 PHE A N 1
ATOM 682 C CA . PHE A 1 91 ? 3.102 -1.680 -18.827 1.00 94.62 91 PHE A CA 1
ATOM 683 C C . PHE A 1 91 ? 1.603 -1.902 -18.983 1.00 94.62 91 PHE A C 1
ATOM 685 O O . PHE A 1 91 ? 1.154 -2.634 -19.856 1.00 94.62 91 PHE A O 1
ATOM 692 N N . LEU A 1 92 ? 0.807 -1.216 -18.161 1.00 95.88 92 LEU A N 1
ATOM 693 C CA . LEU A 1 92 ? -0.655 -1.279 -18.235 1.00 95.88 92 LEU A CA 1
ATOM 694 C C . LEU A 1 92 ? -1.315 0.037 -18.654 1.00 95.88 92 LEU A C 1
ATOM 696 O O . LEU A 1 92 ? -2.515 0.039 -18.931 1.00 95.88 92 LEU A O 1
ATOM 700 N N . MET A 1 93 ? -0.573 1.144 -18.728 1.00 93.25 93 MET A N 1
ATOM 701 C CA . MET A 1 93 ? -1.056 2.400 -19.316 1.00 93.25 93 MET A CA 1
ATOM 702 C C . MET A 1 93 ? -1.021 2.361 -20.841 1.00 93.25 93 MET A C 1
ATOM 704 O O . MET A 1 93 ? -0.194 1.680 -21.430 1.00 93.25 93 MET A O 1
ATOM 708 N N . ASP A 1 94 ? -1.889 3.142 -21.477 1.00 92.62 94 ASP A N 1
ATOM 709 C CA . ASP A 1 94 ? -1.884 3.327 -22.931 1.00 92.62 94 ASP A CA 1
ATOM 710 C C . ASP A 1 94 ? -0.810 4.323 -23.376 1.00 92.62 94 ASP A C 1
ATOM 712 O O . ASP A 1 94 ? -0.256 4.201 -24.465 1.00 92.62 94 ASP A O 1
ATOM 716 N N . ALA A 1 95 ? -0.527 5.326 -22.543 1.00 88.44 95 ALA A N 1
ATOM 717 C CA . ALA A 1 95 ? 0.486 6.335 -22.815 1.00 88.44 95 ALA A CA 1
ATOM 718 C C . ALA A 1 95 ? 1.047 6.930 -21.520 1.00 88.44 95 ALA A C 1
ATOM 720 O O . ALA A 1 95 ? 0.395 6.944 -20.472 1.00 88.44 95 ALA A O 1
ATOM 721 N N . ALA A 1 96 ? 2.242 7.499 -21.616 1.00 80.94 96 ALA A N 1
ATOM 722 C CA . ALA A 1 96 ? 2.847 8.304 -20.569 1.00 80.94 96 ALA A CA 1
ATOM 723 C C . ALA A 1 96 ? 3.488 9.550 -21.185 1.00 80.94 96 ALA A C 1
ATOM 725 O O . ALA A 1 96 ? 3.905 9.531 -22.340 1.00 80.94 96 ALA A O 1
ATOM 726 N N . LYS A 1 97 ? 3.576 10.631 -20.407 1.00 72.31 97 LYS A N 1
ATOM 727 C CA . LYS A 1 97 ? 4.280 11.866 -20.766 1.00 72.31 97 LYS A CA 1
ATOM 728 C C . LYS A 1 97 ? 5.347 12.176 -19.722 1.00 72.31 97 LYS A C 1
ATOM 730 O O . LYS A 1 97 ? 5.047 12.242 -18.527 1.00 72.31 97 LYS A O 1
ATOM 735 N N . ALA A 1 98 ? 6.566 12.434 -20.189 1.00 65.06 98 ALA A N 1
ATOM 736 C CA . ALA A 1 98 ? 7.691 12.875 -19.364 1.00 65.06 98 ALA A CA 1
ATOM 737 C C . ALA A 1 98 ? 8.613 13.842 -20.126 1.00 65.06 98 ALA A C 1
ATOM 739 O O . ALA A 1 98 ? 8.412 14.102 -21.315 1.00 65.06 98 ALA A O 1
ATOM 740 N N . ARG A 1 99 ? 9.625 14.384 -19.436 1.00 58.44 99 ARG A N 1
ATOM 741 C CA . ARG A 1 99 ? 10.716 15.142 -20.068 1.00 58.44 99 ARG A CA 1
ATOM 742 C C . ARG A 1 99 ? 11.730 14.147 -20.638 1.00 58.44 99 ARG A C 1
ATOM 744 O O . ARG A 1 99 ? 12.155 13.235 -19.939 1.00 58.44 99 ARG A O 1
ATOM 751 N N . THR A 1 100 ? 12.071 14.296 -21.913 1.00 55.16 100 THR A N 1
ATOM 752 C CA . THR A 1 100 ? 13.049 13.447 -22.605 1.00 55.16 100 THR A CA 1
ATOM 753 C C . THR A 1 100 ? 14.461 13.691 -22.079 1.00 55.16 100 THR A C 1
ATOM 755 O O . THR A 1 100 ? 14.820 14.832 -21.790 1.00 55.16 100 THR A O 1
ATOM 758 N N . ALA A 1 101 ? 15.255 12.625 -21.997 1.00 63.47 101 ALA A N 1
ATOM 759 C CA . ALA A 1 101 ? 16.662 12.661 -21.612 1.00 63.47 101 ALA A CA 1
ATOM 760 C C . ALA A 1 101 ? 17.505 11.737 -22.516 1.00 63.47 101 ALA A C 1
ATOM 762 O O . ALA A 1 101 ? 17.018 11.202 -23.513 1.00 63.47 101 ALA A O 1
ATOM 763 N N . GLN A 1 102 ? 18.777 11.599 -22.144 1.00 86.62 102 GLN A N 1
ATOM 764 C CA . GLN A 1 102 ? 19.844 10.841 -22.795 1.00 86.62 102 GLN A CA 1
ATOM 765 C C . GLN A 1 102 ? 19.459 9.392 -23.145 1.00 86.62 102 GLN A C 1
ATOM 767 O O . GLN A 1 102 ? 18.804 8.702 -22.362 1.00 86.62 102 GLN A O 1
ATOM 772 N N . ILE A 1 103 ? 19.918 8.923 -24.307 1.00 90.81 103 ILE A N 1
ATOM 773 C CA . ILE A 1 103 ? 19.897 7.510 -24.709 1.00 90.81 103 ILE A CA 1
ATOM 774 C C . ILE A 1 103 ? 21.324 6.969 -24.595 1.00 90.81 103 ILE A C 1
ATOM 776 O O . ILE A 1 103 ? 22.271 7.646 -24.993 1.00 90.81 103 ILE A O 1
ATOM 780 N N . ARG A 1 104 ? 21.470 5.757 -24.060 1.00 93.38 104 ARG A N 1
ATOM 781 C CA . ARG A 1 104 ? 22.733 5.018 -23.939 1.00 93.38 104 ARG A CA 1
ATOM 782 C C . ARG A 1 104 ? 22.528 3.594 -24.450 1.00 93.38 104 ARG A C 1
ATOM 784 O O . ARG A 1 104 ? 21.405 3.092 -24.420 1.00 93.38 104 ARG A O 1
ATOM 791 N N . ARG A 1 105 ? 23.595 2.958 -24.939 1.00 96.31 105 ARG A N 1
ATOM 792 C CA . ARG A 1 105 ? 23.581 1.525 -25.247 1.00 96.31 105 ARG A CA 1
ATOM 793 C C . ARG A 1 105 ? 24.139 0.706 -24.085 1.00 96.31 105 ARG A C 1
ATOM 795 O O . ARG A 1 105 ? 25.171 1.085 -23.539 1.00 96.31 105 ARG A O 1
ATOM 802 N N . PHE A 1 106 ? 23.475 -0.398 -23.764 1.00 96.12 106 PHE A N 1
ATOM 803 C CA . PHE A 1 106 ? 23.929 -1.425 -22.827 1.00 96.12 106 PHE A CA 1
ATOM 804 C C . PHE A 1 106 ? 24.023 -2.732 -23.601 1.00 96.12 106 PHE A C 1
ATOM 806 O O . PHE A 1 106 ? 23.016 -3.208 -24.122 1.00 96.12 106 PHE A O 1
ATOM 813 N N . HIS A 1 107 ? 25.246 -3.245 -23.755 1.00 96.50 107 HIS A N 1
ATOM 814 C CA . HIS A 1 107 ? 25.537 -4.473 -24.511 1.00 96.50 107 HIS A CA 1
ATOM 815 C C . HIS A 1 107 ? 24.809 -4.521 -25.870 1.00 96.50 107 HIS A C 1
ATOM 817 O O . HIS A 1 107 ? 24.134 -5.481 -26.213 1.00 96.50 107 HIS A O 1
ATOM 823 N N . GLY A 1 108 ? 24.889 -3.421 -26.629 1.00 95.00 108 GLY A N 1
ATOM 824 C CA . GLY A 1 108 ? 24.280 -3.293 -27.958 1.00 95.00 108 GLY A CA 1
ATOM 825 C C . GLY A 1 108 ? 22.879 -2.676 -27.980 1.00 95.00 108 GLY A C 1
ATOM 826 O O . GLY A 1 108 ? 22.594 -1.900 -28.892 1.00 95.00 108 GLY A O 1
ATOM 827 N N . GLU A 1 109 ? 22.035 -2.887 -26.974 1.00 97.56 109 GLU A N 1
ATOM 828 C CA . GLU A 1 109 ? 20.654 -2.386 -26.980 1.00 97.56 109 GLU A CA 1
ATOM 829 C C . GLU A 1 109 ? 20.507 -0.975 -26.429 1.00 97.56 109 GLU A C 1
ATOM 831 O O . GLU A 1 109 ? 21.247 -0.541 -25.550 1.00 97.56 109 GLU A O 1
ATOM 836 N N . ARG A 1 110 ? 19.521 -0.230 -26.937 1.00 95.19 110 ARG A N 1
ATOM 837 C CA . ARG A 1 110 ? 19.289 1.163 -26.530 1.00 95.19 110 ARG A CA 1
ATOM 838 C C . ARG A 1 110 ? 18.359 1.243 -25.326 1.00 95.19 110 ARG A C 1
ATOM 840 O O . ARG A 1 110 ? 17.220 0.792 -25.381 1.00 95.19 110 ARG A O 1
ATOM 847 N N . MET A 1 111 ? 18.786 1.972 -24.302 1.00 93.94 111 MET A N 1
ATOM 848 C CA . MET A 1 111 ? 17.942 2.368 -23.180 1.00 93.94 111 MET A CA 1
ATOM 849 C C . MET A 1 111 ? 17.929 3.885 -23.029 1.00 93.94 111 MET A C 1
ATOM 851 O O . MET A 1 111 ? 18.894 4.585 -23.345 1.00 93.94 111 MET A O 1
ATOM 855 N N . ARG A 1 112 ? 16.820 4.413 -22.524 1.00 89.31 112 ARG A N 1
ATOM 856 C CA . ARG A 1 112 ? 16.659 5.838 -22.242 1.00 89.31 112 ARG A CA 1
ATOM 857 C C . ARG A 1 112 ? 16.790 6.078 -20.751 1.00 89.31 112 ARG A C 1
ATOM 859 O O . ARG A 1 112 ? 16.163 5.368 -19.972 1.00 89.31 112 ARG A O 1
ATOM 866 N N . LYS A 1 113 ? 17.522 7.116 -20.354 1.00 86.25 113 LYS A N 1
ATOM 867 C CA . LYS A 1 113 ? 17.477 7.606 -18.978 1.00 86.25 113 LYS A CA 1
ATOM 868 C C . LYS A 1 113 ? 16.102 8.204 -18.726 1.00 86.25 113 LYS A C 1
ATOM 870 O O . LYS A 1 113 ? 15.650 9.080 -19.460 1.00 86.25 113 LYS A O 1
ATOM 875 N N . VAL A 1 114 ? 15.440 7.741 -17.683 1.00 77.94 114 VAL A N 1
ATOM 876 C CA . VAL A 1 114 ? 14.032 8.058 -17.434 1.00 77.94 114 VAL A CA 1
ATOM 877 C C . VAL A 1 114 ? 13.786 8.663 -16.057 1.00 77.94 114 VAL A C 1
ATOM 879 O O . VAL A 1 114 ? 12.798 9.375 -15.878 1.00 77.94 114 VAL A O 1
ATOM 882 N N . ALA A 1 115 ? 14.698 8.454 -15.105 1.00 76.00 115 ALA A N 1
ATOM 883 C CA . ALA A 1 115 ? 14.670 9.121 -13.809 1.00 76.00 115 ALA A CA 1
ATOM 884 C C . ALA A 1 115 ? 16.064 9.200 -13.171 1.00 76.00 115 ALA A C 1
ATOM 886 O O . ALA A 1 115 ? 16.966 8.427 -13.499 1.00 76.00 115 ALA A O 1
ATOM 887 N N . THR A 1 116 ? 16.204 10.134 -12.231 1.00 80.62 116 THR A N 1
ATOM 888 C CA . THR A 1 116 ? 17.234 10.106 -11.188 1.00 80.62 116 THR A CA 1
ATOM 889 C C . THR A 1 116 ? 16.491 10.178 -9.856 1.00 80.62 116 THR A C 1
ATOM 891 O O . THR A 1 116 ? 15.780 11.157 -9.630 1.00 80.62 116 THR A O 1
ATOM 894 N N . LEU A 1 117 ? 16.606 9.154 -9.016 1.00 78.88 117 LEU A N 1
ATOM 895 C CA . LEU A 1 117 ? 15.887 9.042 -7.749 1.00 78.88 117 LEU A CA 1
ATOM 896 C C . LEU A 1 117 ? 16.849 9.279 -6.575 1.00 7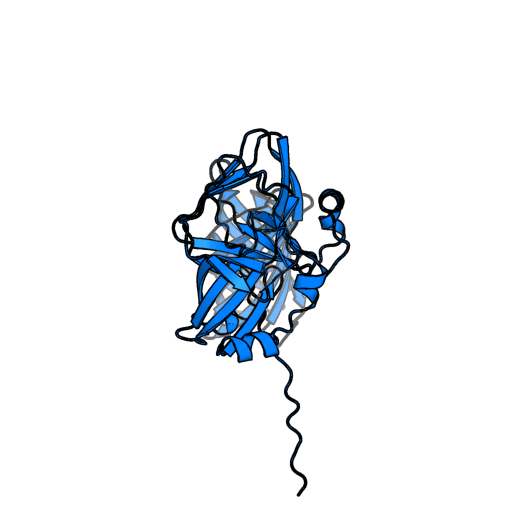8.88 117 LEU A C 1
ATOM 898 O O . LEU A 1 117 ? 17.907 8.644 -6.553 1.00 78.88 117 LEU A O 1
ATOM 902 N N . PRO A 1 118 ? 16.519 10.176 -5.628 1.00 79.81 118 PRO A N 1
ATOM 903 C CA . PRO A 1 118 ? 17.249 10.271 -4.370 1.00 79.81 118 PRO A CA 1
ATOM 904 C C . PRO A 1 118 ? 16.924 9.066 -3.476 1.00 79.81 118 PRO A C 1
ATOM 906 O O . PRO A 1 118 ? 15.789 8.587 -3.473 1.00 79.81 118 PRO A O 1
ATOM 909 N N . VAL A 1 119 ? 17.914 8.601 -2.717 1.00 78.75 119 VAL A N 1
ATOM 910 C CA . VAL A 1 119 ? 17.821 7.475 -1.777 1.00 78.75 119 VAL A CA 1
ATOM 911 C C . VAL A 1 119 ? 18.487 7.900 -0.463 1.00 78.75 119 VAL A C 1
ATOM 913 O O . VAL A 1 119 ? 19.680 7.666 -0.268 1.00 78.75 119 VAL A O 1
ATOM 916 N N . PRO A 1 120 ? 17.752 8.587 0.423 1.00 74.44 120 PRO A N 1
ATOM 917 C CA . PRO A 1 120 ? 18.338 9.164 1.627 1.00 74.44 120 PRO A CA 1
ATOM 918 C C . PRO A 1 120 ? 18.700 8.120 2.690 1.00 74.44 120 PRO A C 1
ATOM 920 O O . PRO A 1 120 ? 19.545 8.391 3.540 1.00 74.44 120 PRO A O 1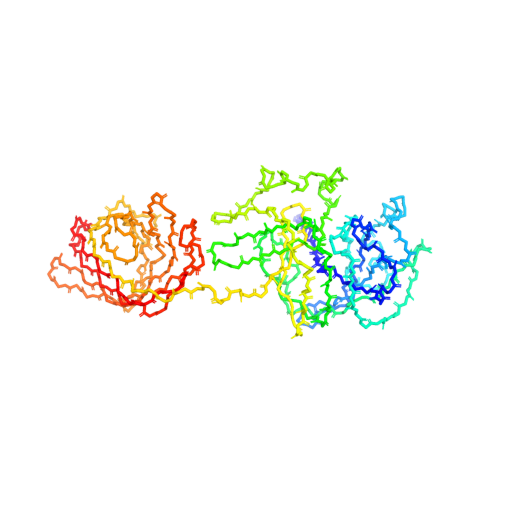
ATOM 923 N N . THR A 1 121 ? 18.089 6.930 2.670 1.00 76.31 121 THR A N 1
ATOM 924 C CA . THR A 1 121 ? 18.333 5.887 3.677 1.00 76.31 121 THR A CA 1
ATOM 925 C C . THR A 1 121 ? 18.540 4.504 3.059 1.00 76.31 121 THR A C 1
ATOM 927 O O . THR A 1 121 ? 18.077 4.216 1.958 1.00 76.31 121 THR A O 1
ATOM 930 N N . PHE A 1 122 ? 19.200 3.598 3.788 1.00 72.31 122 PHE A N 1
ATOM 931 C CA . PHE A 1 122 ? 19.292 2.189 3.377 1.00 72.31 122 PHE A CA 1
ATOM 932 C C . PHE A 1 122 ? 17.926 1.486 3.379 1.00 72.31 122 PHE A C 1
ATOM 934 O O . PHE A 1 122 ? 17.732 0.541 2.620 1.00 72.31 122 PHE A O 1
ATOM 941 N N . ALA A 1 123 ? 16.958 1.959 4.170 1.00 67.12 123 ALA A N 1
ATOM 942 C CA . ALA A 1 123 ? 15.593 1.439 4.134 1.00 67.12 123 ALA A CA 1
ATOM 943 C C . ALA A 1 123 ? 14.912 1.711 2.780 1.00 67.12 123 ALA A C 1
ATOM 945 O O . ALA A 1 123 ? 14.155 0.872 2.308 1.00 67.12 123 ALA A O 1
ATOM 946 N N . ASP A 1 124 ? 15.251 2.814 2.103 1.00 67.19 124 ASP A N 1
ATOM 947 C CA . ASP A 1 124 ? 14.753 3.114 0.752 1.00 67.19 124 ASP A CA 1
ATOM 948 C C . ASP A 1 124 ? 15.330 2.169 -0.324 1.00 67.19 124 ASP A C 1
ATOM 950 O O . ASP A 1 124 ? 14.779 2.060 -1.424 1.00 67.19 124 ASP A O 1
ATOM 954 N N . LEU A 1 125 ? 16.432 1.474 -0.007 1.00 66.50 125 LEU A N 1
ATOM 955 C CA . LEU A 1 125 ? 17.012 0.399 -0.821 1.00 66.50 125 LEU A CA 1
ATOM 956 C C . LEU A 1 125 ? 16.394 -0.971 -0.514 1.00 66.50 125 LEU A C 1
ATOM 958 O O . LEU A 1 125 ? 16.418 -1.853 -1.373 1.00 66.50 125 LEU A O 1
ATOM 962 N N . ALA A 1 126 ? 15.863 -1.161 0.696 1.00 64.44 126 ALA A N 1
ATOM 963 C CA . ALA A 1 126 ? 15.265 -2.415 1.128 1.00 64.44 126 ALA A CA 1
ATOM 964 C C . ALA A 1 126 ? 13.854 -2.578 0.534 1.00 64.44 126 ALA A C 1
ATOM 966 O O . ALA A 1 126 ? 13.017 -1.678 0.594 1.00 64.44 126 ALA A O 1
ATOM 967 N N . GLN A 1 127 ? 13.573 -3.744 -0.051 1.00 69.00 127 GLN A N 1
ATOM 968 C CA . GLN A 1 127 ? 12.242 -4.081 -0.559 1.00 69.00 127 GLN A CA 1
ATOM 969 C C . GLN A 1 127 ? 11.475 -4.922 0.450 1.00 69.00 127 GLN A C 1
ATOM 971 O O . GLN A 1 127 ? 11.911 -6.009 0.816 1.00 69.00 127 GLN A O 1
ATOM 976 N N . ALA A 1 128 ? 10.282 -4.455 0.800 1.00 83.31 128 ALA A N 1
ATOM 977 C CA . ALA A 1 128 ? 9.256 -5.265 1.428 1.00 83.31 128 ALA A CA 1
ATOM 978 C C . ALA A 1 128 ? 7.956 -5.133 0.613 1.00 83.31 128 ALA A C 1
ATOM 980 O O . ALA A 1 128 ? 7.582 -4.011 0.243 1.00 83.31 128 ALA A O 1
ATOM 981 N N . PRO A 1 129 ? 7.276 -6.249 0.293 1.00 91.88 129 PRO A N 1
ATOM 982 C CA . PRO A 1 129 ? 5.956 -6.207 -0.317 1.00 91.88 129 PRO A CA 1
ATOM 983 C C . PRO A 1 129 ? 4.995 -5.336 0.498 1.00 91.88 129 PRO A C 1
ATOM 985 O O . PRO A 1 129 ? 5.032 -5.327 1.726 1.00 91.88 129 PRO A O 1
ATOM 988 N N . TYR A 1 130 ? 4.135 -4.600 -0.200 1.00 93.38 130 TYR A N 1
ATOM 989 C CA . TYR A 1 130 ? 3.091 -3.733 0.352 1.00 93.38 130 TYR A CA 1
ATOM 990 C C . TYR A 1 130 ? 3.585 -2.562 1.211 1.00 93.38 130 TYR A C 1
ATOM 992 O O . TYR A 1 130 ? 2.776 -1.879 1.837 1.00 93.38 130 TYR A O 1
ATOM 1000 N N . VAL A 1 131 ? 4.888 -2.266 1.188 1.00 89.12 131 VAL A N 1
ATOM 1001 C CA . VAL A 1 131 ? 5.451 -1.079 1.837 1.00 89.12 131 VAL A CA 1
ATOM 1002 C C . VAL A 1 131 ? 5.483 0.093 0.859 1.00 89.12 131 VAL A C 1
ATOM 1004 O O . VAL A 1 131 ? 5.996 -0.003 -0.262 1.00 89.12 131 VAL A O 1
ATOM 1007 N N . GLU A 1 132 ? 4.895 1.211 1.284 1.00 89.19 132 GLU A N 1
ATOM 1008 C CA . GLU A 1 132 ? 4.897 2.454 0.522 1.00 89.19 132 GLU A CA 1
ATOM 1009 C C . GLU A 1 132 ? 6.291 3.074 0.447 1.00 89.19 132 GLU A C 1
ATOM 1011 O O . GLU A 1 132 ? 7.032 3.124 1.424 1.00 89.19 132 GLU A O 1
ATOM 1016 N N . ARG A 1 133 ? 6.600 3.659 -0.709 1.00 80.81 133 ARG A N 1
ATOM 1017 C CA . ARG A 1 133 ? 7.750 4.546 -0.893 1.00 80.81 133 ARG A CA 1
ATOM 1018 C C . ARG A 1 133 ? 7.375 5.746 -1.742 1.00 80.81 133 ARG A C 1
ATOM 1020 O O . ARG A 1 133 ? 6.567 5.647 -2.670 1.00 80.81 133 ARG A O 1
ATOM 1027 N N . SER A 1 134 ? 7.986 6.882 -1.432 1.00 79.94 134 SER A N 1
ATOM 1028 C CA . SER A 1 134 ? 7.800 8.121 -2.183 1.00 79.94 134 SER A CA 1
ATOM 1029 C C . SER A 1 134 ? 8.880 8.267 -3.243 1.00 79.94 134 SER A C 1
ATOM 1031 O O . SER A 1 134 ? 10.067 8.176 -2.955 1.00 79.94 134 SER A O 1
ATOM 1033 N N . VAL A 1 135 ? 8.467 8.527 -4.480 1.00 74.25 135 VAL A N 1
ATOM 1034 C CA . VAL A 1 135 ? 9.376 8.703 -5.613 1.00 74.25 135 VAL A CA 1
ATOM 1035 C C . VAL A 1 135 ? 9.159 10.082 -6.216 1.00 74.25 135 VAL A C 1
ATOM 1037 O O . VAL A 1 135 ? 8.060 10.399 -6.678 1.00 74.25 135 VAL A O 1
ATOM 1040 N N . SER A 1 136 ? 10.218 10.894 -6.252 1.00 71.81 136 SER A N 1
ATOM 1041 C CA . SER A 1 136 ? 10.179 12.220 -6.875 1.00 71.81 136 SER A CA 1
ATOM 1042 C C . SER A 1 136 ? 9.949 12.102 -8.384 1.00 71.81 136 SER A C 1
ATOM 1044 O O . SER A 1 136 ? 10.777 11.535 -9.101 1.00 71.81 136 SER A O 1
ATOM 1046 N N . ARG A 1 137 ? 8.802 12.592 -8.879 1.00 72.25 137 ARG A N 1
ATOM 1047 C CA . ARG A 1 137 ? 8.459 12.590 -10.315 1.00 72.25 137 ARG A CA 1
ATOM 1048 C C . ARG A 1 137 ? 7.341 13.568 -10.683 1.00 72.25 137 ARG A C 1
ATOM 1050 O O . ARG A 1 137 ? 6.481 13.905 -9.872 1.00 72.25 137 ARG A O 1
ATOM 1057 N N . LEU A 1 138 ? 7.329 13.989 -11.951 1.00 71.75 138 LEU A N 1
ATOM 1058 C CA . LEU A 1 138 ? 6.375 14.959 -12.528 1.00 71.75 138 LEU A CA 1
ATOM 1059 C C . LEU A 1 138 ? 5.556 14.379 -13.696 1.00 71.75 138 LEU A C 1
ATOM 1061 O O . LEU A 1 138 ? 5.025 15.104 -14.541 1.00 71.75 138 LEU A O 1
ATOM 1065 N N . ASN A 1 139 ? 5.495 13.054 -13.774 1.00 75.88 139 ASN A N 1
ATOM 1066 C CA . ASN A 1 139 ? 4.992 12.335 -14.935 1.00 75.88 139 ASN A CA 1
ATOM 1067 C C . ASN A 1 139 ? 3.459 12.294 -14.962 1.00 75.88 139 ASN A C 1
ATOM 1069 O O . ASN A 1 139 ? 2.783 12.455 -13.943 1.00 75.88 139 ASN A O 1
ATOM 1073 N N . THR A 1 140 ? 2.911 12.073 -16.155 1.00 83.94 140 THR A N 1
ATOM 1074 C CA . THR A 1 140 ? 1.476 11.842 -16.364 1.00 83.94 140 THR A CA 1
ATOM 1075 C C . THR A 1 140 ? 1.276 10.537 -17.128 1.00 83.94 140 THR A C 1
ATOM 1077 O O . THR A 1 140 ? 1.933 10.332 -18.145 1.00 83.94 140 THR A O 1
ATOM 1080 N N . TRP A 1 141 ? 0.380 9.676 -16.654 1.00 88.31 141 TRP A N 1
ATOM 1081 C CA . TRP A 1 141 ? -0.001 8.413 -17.290 1.00 88.31 141 TRP A CA 1
ATOM 1082 C C . TRP A 1 141 ? -1.461 8.462 -17.718 1.00 88.31 141 TRP A C 1
ATOM 1084 O O . TRP A 1 141 ? -2.296 9.044 -17.020 1.00 88.31 141 TRP A O 1
ATOM 1094 N N . HIS A 1 142 ? -1.761 7.831 -18.847 1.00 92.12 142 HIS A N 1
ATOM 1095 C CA . HIS A 1 142 ? -3.077 7.844 -19.465 1.00 92.12 142 HIS A CA 1
ATOM 1096 C C . HIS A 1 142 ? -3.564 6.423 -19.741 1.00 92.12 142 HIS A C 1
ATOM 1098 O O . HIS A 1 142 ? -2.835 5.601 -20.295 1.00 92.12 142 HIS A O 1
ATOM 1104 N N . TRP A 1 143 ? -4.828 6.176 -19.410 1.00 94.25 143 TRP A N 1
ATOM 1105 C CA . TRP A 1 143 ? -5.567 4.976 -19.779 1.00 94.25 143 TRP A CA 1
ATOM 1106 C C . TRP A 1 143 ? -6.798 5.369 -20.587 1.00 94.25 143 TRP A C 1
ATOM 1108 O O . TRP A 1 143 ? -7.528 6.300 -20.227 1.00 94.25 143 TRP A O 1
ATOM 1118 N N . LYS A 1 144 ? -7.056 4.635 -21.665 1.00 94.81 144 LYS A N 1
ATOM 1119 C CA . LYS A 1 144 ? -8.246 4.787 -22.500 1.00 94.81 144 LYS A CA 1
ATOM 1120 C C . LYS A 1 144 ? -9.486 4.272 -21.762 1.00 94.81 144 LYS A C 1
ATOM 1122 O O . LYS A 1 144 ? -9.425 3.381 -20.909 1.00 94.81 144 LYS A O 1
ATOM 1127 N N . LYS A 1 145 ? -10.647 4.811 -22.138 1.00 96.00 145 LYS A N 1
ATOM 1128 C CA . LYS A 1 145 ? -11.954 4.276 -21.735 1.00 96.00 145 LYS A CA 1
ATOM 1129 C C . LYS A 1 145 ? -12.043 2.788 -22.083 1.00 96.00 145 LYS A C 1
ATOM 1131 O O . LYS A 1 145 ? -11.570 2.353 -23.127 1.00 96.00 145 LYS A O 1
ATOM 1136 N N . GLY A 1 146 ? -12.660 2.004 -21.205 1.00 96.69 146 GLY A N 1
ATOM 1137 C CA . GLY A 1 146 ? -12.870 0.573 -21.402 1.00 96.69 146 GLY A CA 1
ATOM 1138 C C . GLY A 1 146 ? -11.706 -0.327 -20.980 1.00 96.69 146 GLY A C 1
ATOM 1139 O O . GLY A 1 146 ? -11.918 -1.540 -20.905 1.00 96.69 146 GLY A O 1
ATOM 1140 N N . ARG A 1 147 ? -10.526 0.218 -20.644 1.00 96.25 147 ARG A N 1
ATOM 1141 C CA . ARG A 1 147 ? -9.421 -0.576 -20.086 1.00 96.25 147 ARG A CA 1
ATOM 1142 C C . ARG A 1 147 ? -9.814 -1.204 -18.751 1.00 96.25 147 ARG A C 1
ATOM 1144 O O . ARG A 1 147 ? -10.524 -0.594 -17.948 1.00 96.25 147 ARG A O 1
ATOM 1151 N N . LYS A 1 148 ? -9.340 -2.428 -18.516 1.00 97.25 148 LYS A N 1
ATOM 1152 C CA . LYS A 1 148 ? -9.318 -3.020 -17.177 1.00 97.25 148 LYS A CA 1
ATOM 1153 C C . LYS A 1 148 ? -8.117 -2.442 -16.436 1.00 97.25 148 LYS A C 1
ATOM 1155 O O . LYS A 1 148 ? -7.011 -2.460 -16.966 1.00 97.25 148 LYS A O 1
ATOM 1160 N N . VAL A 1 149 ? -8.360 -1.923 -15.242 1.00 97.31 149 VAL A N 1
ATOM 1161 C CA . VAL A 1 149 ? -7.325 -1.554 -14.280 1.00 97.31 149 VAL A CA 1
ATOM 1162 C C . VAL A 1 149 ? -7.378 -2.520 -13.109 1.00 97.31 149 VAL A C 1
ATOM 1164 O O . VAL A 1 149 ? -8.444 -3.047 -12.774 1.00 97.31 149 VAL A O 1
ATOM 1167 N N . TYR A 1 150 ? -6.216 -2.738 -12.517 1.00 98.31 150 TYR A N 1
ATOM 1168 C CA . TYR A 1 150 ? -5.992 -3.691 -11.443 1.00 98.31 150 TYR A CA 1
ATOM 1169 C C . TYR A 1 150 ? -5.509 -2.907 -10.237 1.00 98.31 150 TYR A C 1
ATOM 1171 O O . TYR A 1 150 ? -4.608 -2.076 -10.360 1.00 98.31 150 TYR A O 1
ATOM 1179 N N . GLU A 1 151 ? -6.173 -3.082 -9.108 1.00 97.75 151 GLU A N 1
ATOM 1180 C CA . GLU A 1 151 ? -6.070 -2.173 -7.978 1.00 97.75 151 GLU A CA 1
ATOM 1181 C C . GLU A 1 151 ? -5.900 -2.956 -6.680 1.00 97.75 151 GLU A C 1
ATOM 1183 O O . GLU A 1 151 ? -6.548 -3.978 -6.475 1.00 97.75 151 GLU A O 1
ATOM 1188 N N . LEU A 1 152 ? -5.068 -2.428 -5.791 1.00 97.69 152 LEU A N 1
ATOM 1189 C CA . LEU A 1 152 ? -5.005 -2.812 -4.391 1.00 97.69 152 LEU A CA 1
ATOM 1190 C C . LEU A 1 152 ? -5.756 -1.765 -3.574 1.00 97.69 152 LEU A C 1
ATOM 1192 O O . LEU A 1 152 ? -5.508 -0.565 -3.713 1.00 97.69 152 LEU A O 1
ATOM 1196 N N . LEU A 1 153 ? -6.689 -2.210 -2.743 1.00 94.31 153 LEU A N 1
ATOM 1197 C CA . LEU A 1 153 ? -7.453 -1.366 -1.836 1.00 94.31 153 LEU A CA 1
ATOM 1198 C C . LEU A 1 153 ? -6.901 -1.569 -0.439 1.00 94.31 153 LEU A C 1
ATOM 1200 O O . LEU A 1 153 ? -7.135 -2.608 0.177 1.00 94.31 153 LEU A O 1
ATOM 1204 N N . ALA A 1 154 ? -6.192 -0.568 0.063 1.00 91.75 154 ALA A N 1
ATOM 1205 C CA . ALA A 1 154 ? -5.708 -0.612 1.423 1.00 91.75 154 ALA A CA 1
ATOM 1206 C C . ALA A 1 154 ? -6.877 -0.502 2.420 1.00 91.75 154 ALA A C 1
ATOM 1208 O O . ALA A 1 154 ? -7.921 0.102 2.121 1.00 91.75 154 ALA A O 1
ATOM 1209 N N . PRO A 1 155 ? -6.707 -1.067 3.626 1.00 85.81 155 PRO A N 1
ATOM 1210 C CA . PRO A 1 155 ? -7.656 -0.940 4.731 1.00 85.81 155 PRO A CA 1
ATOM 1211 C C . PRO A 1 155 ? -7.938 0.532 5.073 1.00 85.81 155 PRO A C 1
ATOM 1213 O O . PRO A 1 155 ? -9.035 0.964 5.428 1.00 85.81 155 PRO A O 1
ATOM 1216 N N . ASP A 1 156 ? -6.910 1.345 4.907 1.00 83.19 156 ASP A N 1
ATOM 1217 C CA . ASP A 1 156 ? -6.920 2.767 5.155 1.00 83.19 156 ASP A CA 1
ATOM 1218 C C . ASP A 1 156 ? -7.730 3.531 4.060 1.00 83.19 156 ASP A C 1
ATOM 1220 O O . ASP A 1 156 ? -7.977 4.726 4.168 1.00 83.19 156 ASP A O 1
ATOM 1224 N N . GLY A 1 157 ? -8.242 2.861 3.028 1.00 85.25 157 GLY A N 1
ATOM 1225 C CA . GLY A 1 157 ? -9.019 3.476 1.950 1.00 85.25 157 GLY A CA 1
ATOM 1226 C C . GLY A 1 157 ? -8.175 4.038 0.807 1.00 85.25 157 GLY A C 1
ATOM 1227 O O . GLY A 1 157 ? -8.746 4.425 -0.217 1.00 85.25 157 GLY A O 1
ATOM 1228 N N . ALA A 1 158 ? -6.843 4.029 0.917 1.00 90.56 158 ALA A N 1
ATOM 1229 C CA . ALA A 1 158 ? -5.978 4.296 -0.218 1.00 90.56 158 ALA A CA 1
ATOM 1230 C C . ALA A 1 158 ? -6.198 3.233 -1.303 1.00 90.56 158 ALA A C 1
ATOM 1232 O O . ALA A 1 158 ? -6.442 2.054 -1.041 1.00 90.56 158 ALA A O 1
ATOM 1233 N N . THR A 1 159 ? -6.132 3.664 -2.558 1.00 93.94 159 THR A N 1
ATOM 1234 C CA . THR A 1 159 ? -6.197 2.770 -3.716 1.00 93.94 159 THR A CA 1
ATOM 1235 C C . THR A 1 159 ? -4.885 2.868 -4.471 1.00 93.94 159 THR A C 1
ATOM 1237 O O . THR A 1 159 ? -4.477 3.968 -4.839 1.00 93.94 159 THR A O 1
ATOM 1240 N N . TYR A 1 160 ? -4.253 1.735 -4.758 1.00 96.31 160 TYR A N 1
ATOM 1241 C CA . TYR A 1 160 ? -3.043 1.661 -5.569 1.00 96.31 160 TYR A CA 1
ATOM 1242 C C . TYR A 1 160 ? -3.374 0.972 -6.875 1.00 96.31 160 TYR A C 1
ATOM 1244 O O . TYR A 1 160 ? -3.837 -0.160 -6.888 1.00 96.31 160 TYR A O 1
ATOM 1252 N N . MET A 1 161 ? -3.139 1.648 -7.989 1.00 96.56 161 MET A N 1
ATOM 1253 C CA . MET A 1 161 ? -3.401 1.108 -9.313 1.00 96.56 161 MET A CA 1
ATOM 1254 C C . MET A 1 161 ? -2.117 0.544 -9.911 1.00 96.56 161 MET A C 1
ATOM 1256 O O . MET A 1 161 ? -1.101 1.244 -9.986 1.00 96.56 161 MET A O 1
ATOM 1260 N N . MET A 1 162 ? -2.175 -0.703 -10.372 1.00 97.94 162 MET A N 1
ATOM 1261 C CA . MET A 1 162 ? -1.062 -1.390 -11.014 1.00 97.94 162 MET A CA 1
ATOM 1262 C C . MET A 1 162 ? -0.614 -0.607 -12.252 1.00 97.94 162 MET A C 1
ATOM 1264 O O . MET A 1 162 ? -1.404 -0.308 -13.149 1.00 97.94 162 MET A O 1
ATOM 1268 N N . GLN A 1 163 ? 0.663 -0.244 -12.276 1.00 95.25 163 GLN A N 1
ATOM 1269 C CA . GLN A 1 163 ? 1.322 0.415 -13.400 1.00 95.25 163 GLN A CA 1
ATOM 1270 C C . GLN A 1 163 ? 1.948 -0.611 -14.341 1.00 95.25 163 GLN A C 1
ATOM 1272 O O . GLN A 1 163 ? 1.886 -0.434 -15.558 1.00 95.25 163 GLN A O 1
ATOM 1277 N N . ALA A 1 164 ? 2.539 -1.664 -13.774 1.00 96.38 164 ALA A N 1
ATOM 1278 C CA . ALA A 1 164 ? 3.171 -2.733 -14.524 1.00 96.38 164 ALA A CA 1
ATOM 1279 C C . ALA A 1 164 ? 3.107 -4.056 -13.762 1.00 96.38 164 ALA A C 1
ATOM 1281 O O . ALA A 1 164 ? 3.349 -4.069 -12.550 1.00 96.38 164 ALA A O 1
ATOM 1282 N N . TYR A 1 165 ? 2.847 -5.144 -14.484 1.00 98.19 165 TYR A N 1
ATOM 1283 C CA . TYR A 1 165 ? 3.088 -6.486 -13.966 1.00 98.19 165 TYR A CA 1
ATOM 1284 C C . TYR A 1 165 ? 4.522 -6.929 -14.285 1.00 98.19 165 TYR A C 1
ATOM 1286 O O . TYR A 1 165 ? 5.179 -6.359 -15.163 1.00 98.19 165 TYR A O 1
ATOM 1294 N N . SER A 1 166 ? 5.039 -7.879 -13.516 1.00 97.12 166 SER A N 1
ATOM 1295 C CA . SER A 1 166 ? 6.452 -8.253 -13.480 1.00 97.12 166 SER A CA 1
ATOM 1296 C C . SER A 1 166 ? 6.634 -9.736 -13.765 1.00 97.12 166 SER A C 1
ATOM 1298 O O . SER A 1 166 ? 5.921 -10.557 -13.205 1.00 97.12 166 SER A O 1
ATOM 1300 N N . GLN A 1 167 ? 7.635 -10.059 -14.583 1.00 97.56 167 GLN A N 1
ATOM 1301 C CA . GLN A 1 167 ? 8.063 -11.429 -14.870 1.00 97.56 167 GLN A CA 1
ATOM 1302 C C . GLN A 1 167 ? 9.342 -11.815 -14.106 1.00 97.56 167 GLN A C 1
ATOM 1304 O O . GLN A 1 167 ? 9.989 -12.804 -14.419 1.00 97.56 167 GLN A O 1
ATOM 1309 N N . ILE A 1 168 ? 9.733 -11.018 -13.102 1.00 94.25 168 ILE A N 1
ATOM 1310 C CA . ILE A 1 168 ? 10.952 -11.251 -12.306 1.00 94.25 168 ILE A CA 1
ATOM 1311 C C . ILE A 1 168 ? 10.800 -12.468 -11.381 1.00 94.25 168 ILE A C 1
ATOM 1313 O O . ILE A 1 168 ? 11.758 -13.203 -11.176 1.00 94.25 168 ILE A O 1
ATOM 1317 N N . VAL A 1 169 ? 9.626 -12.628 -10.760 1.00 95.56 169 VAL A N 1
ATOM 1318 C CA . VAL A 1 169 ? 9.343 -13.714 -9.800 1.00 95.56 169 VAL A CA 1
ATOM 1319 C C . VAL A 1 169 ? 8.546 -14.835 -10.461 1.00 95.56 169 VAL A C 1
ATOM 1321 O O . VAL A 1 169 ? 8.815 -16.003 -10.212 1.00 95.56 169 VAL A O 1
ATOM 1324 N N . ASP A 1 170 ? 7.589 -14.474 -11.316 1.00 96.75 170 ASP A N 1
ATOM 1325 C CA . ASP A 1 170 ? 6.796 -15.401 -12.121 1.00 96.75 170 ASP A CA 1
ATOM 1326 C C . ASP A 1 170 ? 7.033 -15.099 -13.612 1.00 96.75 170 ASP A C 1
ATOM 1328 O O . ASP A 1 170 ? 6.370 -14.212 -14.161 1.00 96.75 170 ASP A O 1
ATOM 1332 N N . PRO A 1 171 ? 7.988 -15.786 -14.269 1.00 96.31 171 PRO A N 1
ATOM 1333 C CA . PRO A 1 171 ? 8.306 -15.563 -15.679 1.00 96.31 171 PRO A CA 1
ATOM 1334 C C . PRO A 1 171 ? 7.120 -15.794 -16.626 1.00 96.31 171 PRO A C 1
ATOM 1336 O O . PRO A 1 171 ? 7.060 -15.185 -17.696 1.00 96.31 171 PRO A O 1
ATOM 1339 N N . ASP A 1 172 ? 6.151 -16.618 -16.221 1.00 96.69 172 ASP A N 1
ATOM 1340 C CA . ASP A 1 172 ? 4.998 -17.000 -17.035 1.00 96.69 172 ASP A CA 1
ATOM 1341 C C . ASP A 1 172 ? 3.775 -16.093 -16.835 1.00 96.69 172 ASP A C 1
ATOM 1343 O O . ASP A 1 172 ? 2.780 -16.260 -17.547 1.00 96.69 172 ASP A O 1
ATOM 1347 N N . LEU A 1 173 ? 3.840 -15.106 -15.928 1.00 98.06 173 LEU A N 1
ATOM 1348 C CA . LEU A 1 173 ? 2.736 -14.184 -15.652 1.00 98.06 173 LEU A CA 1
ATOM 1349 C C . LEU A 1 173 ? 2.328 -13.403 -16.910 1.00 98.06 173 LEU A C 1
ATOM 1351 O O . LEU A 1 173 ? 3.112 -12.635 -17.476 1.00 98.06 173 LEU A O 1
ATOM 1355 N N . ARG A 1 174 ? 1.060 -13.532 -17.315 1.00 97.69 174 ARG A N 1
ATOM 1356 C CA . ARG A 1 174 ? 0.484 -12.843 -18.478 1.00 97.69 174 ARG A CA 1
ATOM 1357 C C . ARG A 1 174 ? -0.594 -11.850 -18.068 1.00 97.69 174 ARG A C 1
ATOM 1359 O O . ARG A 1 174 ? -1.269 -11.976 -17.048 1.00 97.69 174 ARG A O 1
ATOM 1366 N N . MET A 1 175 ? -0.851 -10.884 -18.951 1.00 97.62 175 MET A N 1
ATOM 1367 C CA . MET A 1 175 ? -1.929 -9.906 -18.769 1.00 97.62 175 MET A CA 1
ATOM 1368 C C . MET A 1 175 ? -3.317 -10.555 -18.564 1.00 97.62 175 MET A C 1
ATOM 1370 O O . MET A 1 175 ? -4.168 -9.983 -17.879 1.00 97.62 175 MET A O 1
ATOM 1374 N N . SER A 1 176 ? -3.566 -11.733 -19.151 1.00 97.25 176 SER A N 1
ATOM 1375 C CA . SER A 1 176 ? -4.808 -12.506 -18.975 1.00 97.25 176 SER A CA 1
ATOM 1376 C C . SER A 1 176 ? -5.055 -12.911 -17.523 1.00 97.25 176 SER A C 1
ATOM 1378 O O . SER A 1 176 ? -6.205 -12.921 -17.074 1.00 97.25 176 SER A O 1
ATOM 1380 N N . ASP A 1 177 ? -3.979 -13.182 -16.792 1.00 98.00 177 ASP A N 1
ATOM 1381 C CA . ASP A 1 177 ? -4.012 -13.782 -15.458 1.00 98.00 177 ASP A CA 1
ATOM 1382 C C . ASP A 1 177 ? -4.323 -12.729 -14.396 1.00 98.00 177 ASP A C 1
ATOM 1384 O O . ASP A 1 177 ? -4.896 -13.030 -13.351 1.00 98.00 177 ASP A O 1
ATOM 1388 N N . LEU A 1 178 ? -4.061 -11.455 -14.716 1.00 98.19 178 LEU A N 1
ATOM 1389 C CA . LEU A 1 178 ? -4.344 -10.309 -13.854 1.00 98.19 178 LEU A CA 1
ATOM 1390 C C . LEU A 1 178 ? -5.813 -10.244 -13.416 1.00 98.19 178 LEU A C 1
ATOM 1392 O O . LEU A 1 178 ? -6.127 -9.680 -12.377 1.00 98.19 178 LEU A O 1
ATOM 1396 N N . ARG A 1 179 ? -6.752 -10.837 -14.166 1.00 97.12 179 ARG A N 1
ATOM 1397 C CA . ARG A 1 179 ? -8.158 -10.868 -13.734 1.00 97.12 179 ARG A CA 1
ATOM 1398 C C . ARG A 1 179 ? -8.352 -11.628 -12.413 1.00 97.12 179 ARG A C 1
ATOM 1400 O O . ARG A 1 179 ? -9.196 -11.205 -11.628 1.00 97.12 179 ARG A O 1
ATOM 1407 N N . GLY A 1 180 ? -7.625 -12.727 -12.216 1.00 96.62 180 GLY A N 1
ATOM 1408 C CA . GLY A 1 180 ? -7.707 -13.604 -11.040 1.00 96.62 180 GLY A CA 1
ATOM 1409 C C . GLY A 1 180 ? -6.488 -13.507 -10.125 1.00 96.62 180 GLY A C 1
ATOM 1410 O O . GLY A 1 180 ? -6.348 -14.301 -9.205 1.00 96.62 180 GLY A O 1
ATOM 1411 N N . LEU A 1 181 ? -5.592 -12.545 -10.368 1.00 97.88 181 LEU A N 1
ATOM 1412 C CA . LEU A 1 181 ? -4.324 -12.453 -9.648 1.00 97.88 181 LEU A CA 1
ATOM 1413 C C . LEU A 1 181 ? -4.509 -12.282 -8.138 1.00 97.88 181 LEU A C 1
ATOM 1415 O O . LEU A 1 181 ? -3.685 -12.778 -7.385 1.00 97.88 181 LEU A O 1
ATOM 1419 N N . GLY A 1 182 ? -5.598 -11.645 -7.701 1.00 96.56 182 GLY A N 1
ATOM 1420 C CA . GLY A 1 182 ? -5.906 -11.462 -6.282 1.00 96.56 182 GLY A CA 1
ATOM 1421 C C . GLY A 1 182 ? -5.887 -12.753 -5.459 1.00 96.56 182 GLY A C 1
ATOM 1422 O O . GLY A 1 182 ? -5.440 -12.708 -4.321 1.00 96.56 182 GLY A O 1
ATOM 1423 N N . ASP A 1 183 ? -6.276 -13.890 -6.044 1.00 96.25 183 ASP A N 1
ATOM 1424 C CA . ASP A 1 183 ? -6.291 -15.195 -5.361 1.00 96.25 183 ASP A CA 1
ATOM 1425 C C . ASP A 1 183 ? -4.881 -15.783 -5.174 1.00 96.25 183 ASP A C 1
ATOM 1427 O O . ASP A 1 183 ? -4.680 -16.709 -4.392 1.00 96.25 183 ASP A O 1
ATOM 1431 N N . ARG A 1 184 ? -3.896 -15.252 -5.907 1.00 96.44 184 ARG A N 1
ATOM 1432 C CA . ARG A 1 184 ? -2.484 -15.642 -5.834 1.00 96.44 184 ARG A CA 1
ATOM 1433 C C . ARG A 1 184 ? -1.662 -14.706 -4.953 1.00 96.44 184 ARG A C 1
ATOM 1435 O O . ARG A 1 184 ? -0.534 -15.060 -4.624 1.00 96.44 184 ARG A O 1
ATOM 1442 N N . LEU A 1 185 ? -2.188 -13.519 -4.633 1.00 97.75 185 LEU A N 1
ATOM 1443 C CA . LEU A 1 185 ? -1.440 -12.508 -3.898 1.00 97.75 185 LEU A CA 1
ATOM 1444 C C . LEU A 1 185 ? -1.476 -12.763 -2.390 1.00 97.75 185 LEU A C 1
ATOM 1446 O O . LEU A 1 185 ? -2.539 -12.979 -1.808 1.00 97.75 185 LEU A O 1
ATOM 1450 N N . ALA A 1 186 ? -0.324 -12.632 -1.740 1.00 96.56 186 ALA A N 1
ATOM 1451 C CA . ALA A 1 186 ? -0.190 -12.664 -0.285 1.00 96.56 186 ALA A CA 1
ATOM 1452 C C . ALA A 1 186 ? -0.590 -11.311 0.340 1.00 96.56 186 ALA A C 1
ATOM 1454 O O . ALA A 1 186 ? 0.227 -10.613 0.944 1.00 96.56 186 ALA A O 1
ATOM 1455 N N . LEU A 1 187 ? -1.854 -10.914 0.156 1.00 95.62 187 LEU A N 1
ATOM 1456 C CA . LEU A 1 187 ? -2.360 -9.615 0.600 1.00 95.62 187 LEU A CA 1
ATOM 1457 C C . LEU A 1 187 ? -2.280 -9.466 2.132 1.00 95.62 187 LEU A C 1
ATOM 1459 O O . LEU A 1 187 ? -2.753 -10.349 2.853 1.00 95.62 187 LEU A O 1
ATOM 1463 N N . PRO A 1 188 ? -1.772 -8.332 2.656 1.00 93.44 188 PRO A N 1
ATOM 1464 C CA . PRO A 1 188 ? -1.829 -8.066 4.086 1.00 93.44 188 PRO A CA 1
ATOM 1465 C C . PRO A 1 188 ? -3.278 -7.961 4.576 1.00 93.44 188 PRO A C 1
ATOM 1467 O O . PRO A 1 188 ? -4.187 -7.597 3.826 1.00 93.44 188 PRO A O 1
ATOM 1470 N N . THR A 1 189 ? -3.500 -8.207 5.866 1.00 85.25 189 THR A N 1
ATOM 1471 C CA . THR A 1 189 ? -4.837 -8.165 6.474 1.00 85.25 189 THR A CA 1
ATOM 1472 C C . THR A 1 189 ? -5.597 -6.876 6.134 1.00 85.25 189 THR A C 1
ATOM 1474 O O . THR A 1 189 ? -5.103 -5.763 6.320 1.00 85.25 189 THR A O 1
ATOM 1477 N N . GLY A 1 190 ? -6.826 -7.030 5.629 1.00 85.75 190 GLY A N 1
ATOM 1478 C CA . GLY A 1 190 ? -7.730 -5.932 5.262 1.00 85.75 190 GLY A CA 1
ATOM 1479 C C . GLY A 1 190 ? -7.497 -5.315 3.874 1.00 85.75 190 GLY A C 1
ATOM 1480 O O . GLY A 1 190 ? -8.322 -4.502 3.424 1.00 85.75 190 GLY A O 1
ATOM 1481 N N . TRP A 1 191 ? -6.415 -5.696 3.188 1.00 93.94 191 TRP A N 1
ATOM 1482 C CA . TRP A 1 191 ? -6.205 -5.349 1.787 1.00 93.94 191 TRP A CA 1
ATOM 1483 C C . TRP A 1 191 ? -7.119 -6.180 0.888 1.00 93.94 191 TRP A C 1
ATOM 1485 O O . TRP A 1 191 ? -7.416 -7.337 1.168 1.00 93.94 191 TRP A O 1
ATOM 1495 N N . GLU A 1 192 ? -7.566 -5.580 -0.209 1.00 94.94 192 GLU A N 1
ATOM 1496 C CA . GLU A 1 192 ? -8.358 -6.265 -1.231 1.00 94.94 192 GLU A CA 1
ATOM 1497 C C . GLU A 1 192 ? -7.753 -6.025 -2.611 1.00 94.94 192 GLU A C 1
ATOM 1499 O O . GLU A 1 192 ? -7.333 -4.911 -2.931 1.00 94.94 192 GLU A O 1
ATOM 1504 N N . TYR A 1 193 ? -7.779 -7.049 -3.459 1.00 97.69 193 TYR A N 1
ATOM 1505 C CA . TYR A 1 193 ? -7.505 -6.901 -4.881 1.00 97.69 193 TYR A CA 1
ATOM 1506 C C . TYR A 1 193 ? -8.805 -6.644 -5.646 1.00 97.69 193 TYR A C 1
ATOM 1508 O O . TYR A 1 193 ? -9.802 -7.343 -5.465 1.00 97.69 193 TYR A O 1
ATOM 1516 N N . ARG A 1 194 ? -8.806 -5.648 -6.534 1.00 96.50 194 ARG A N 1
ATOM 1517 C CA . ARG A 1 194 ? -9.970 -5.280 -7.345 1.00 96.50 194 ARG A CA 1
ATOM 1518 C C . ARG A 1 194 ? -9.599 -5.116 -8.809 1.00 96.50 194 ARG A C 1
ATOM 1520 O O . ARG A 1 194 ? -8.664 -4.403 -9.159 1.00 96.50 194 ARG A O 1
ATOM 1527 N N . VAL A 1 195 ? -10.449 -5.657 -9.678 1.00 97.62 195 VAL A N 1
ATOM 1528 C CA . VAL A 1 195 ? -10.426 -5.372 -11.116 1.00 97.62 195 VAL A CA 1
ATOM 1529 C C . VAL A 1 195 ? -11.586 -4.458 -11.471 1.00 97.62 195 VAL A C 1
ATOM 1531 O O . VAL A 1 195 ? -12.741 -4.736 -11.147 1.00 97.62 195 VAL A O 1
ATOM 1534 N N . ARG A 1 196 ? -11.298 -3.365 -12.175 1.00 95.31 196 ARG A N 1
ATOM 1535 C CA . ARG A 1 196 ? -12.311 -2.387 -12.574 1.00 95.31 196 ARG A CA 1
ATOM 1536 C C . ARG A 1 196 ? -12.174 -2.035 -14.044 1.00 95.31 196 ARG A C 1
ATOM 1538 O O . ARG A 1 196 ? -11.090 -1.725 -14.521 1.00 95.31 196 ARG A O 1
ATOM 1545 N N . LYS A 1 197 ? -13.292 -2.024 -14.773 1.00 96.94 197 LYS A N 1
ATOM 1546 C CA . LYS A 1 197 ? -13.338 -1.466 -16.131 1.00 96.94 197 LYS A CA 1
ATOM 1547 C C . LYS A 1 197 ? -13.532 0.048 -16.053 1.00 96.94 197 LYS A C 1
ATOM 1549 O O . LYS A 1 197 ? -14.465 0.524 -15.404 1.00 96.94 197 LYS A O 1
ATOM 1554 N N . LEU A 1 198 ? -12.665 0.806 -16.713 1.00 96.12 198 LEU A N 1
ATOM 1555 C CA . LEU A 1 198 ? -12.766 2.259 -16.781 1.00 96.12 198 LEU A CA 1
ATOM 1556 C C . LEU A 1 198 ? -13.990 2.672 -17.605 1.00 96.12 198 LEU A C 1
ATOM 1558 O O . LEU A 1 198 ? -14.095 2.336 -18.785 1.00 96.12 198 LEU A O 1
ATOM 1562 N N . LYS A 1 199 ? -14.917 3.407 -16.981 1.00 95.25 199 LYS A N 1
ATOM 1563 C CA . LYS A 1 199 ? -16.090 3.974 -17.667 1.00 95.25 199 LYS A CA 1
ATOM 1564 C C . LYS A 1 199 ? -15.737 5.209 -18.493 1.00 95.25 199 LYS A C 1
ATOM 1566 O O . LYS A 1 199 ? -16.357 5.430 -19.521 1.00 95.25 199 LYS A O 1
ATOM 1571 N N . GLU A 1 200 ? -14.715 5.941 -18.071 1.00 94.88 200 GLU A N 1
ATOM 1572 C CA . GLU A 1 200 ? -14.166 7.132 -18.720 1.00 94.88 200 GLU A CA 1
ATOM 1573 C C . GLU A 1 200 ? -12.634 7.024 -18.755 1.00 94.88 200 GLU A C 1
ATOM 1575 O O . GLU A 1 200 ? -12.078 6.250 -17.965 1.00 94.88 200 GLU A O 1
ATOM 1580 N N . PRO A 1 201 ? -11.936 7.725 -19.669 1.00 94.50 201 PRO A N 1
ATOM 1581 C CA . PRO A 1 201 ? -10.477 7.717 -19.680 1.00 94.50 201 PRO A CA 1
ATOM 1582 C C . PRO A 1 201 ? -9.922 8.219 -18.341 1.00 94.50 201 PRO A C 1
ATOM 1584 O O . PRO A 1 201 ? -10.491 9.106 -17.705 1.00 94.50 201 PRO A O 1
ATOM 1587 N N . LEU A 1 202 ? -8.792 7.657 -17.913 1.00 93.56 202 LEU A N 1
ATOM 1588 C CA . LEU A 1 202 ? -8.140 8.018 -16.656 1.00 93.56 202 LEU A CA 1
ATOM 1589 C C . LEU A 1 202 ? -6.797 8.679 -16.941 1.00 93.56 202 LEU A C 1
ATOM 1591 O O . LEU A 1 202 ? -6.001 8.176 -17.730 1.00 93.56 202 LEU A O 1
ATOM 1595 N N . THR A 1 203 ? -6.533 9.789 -16.258 1.00 91.50 203 THR A N 1
ATOM 1596 C CA . THR A 1 203 ? -5.228 10.449 -16.261 1.00 91.50 203 THR A CA 1
ATOM 1597 C C . THR A 1 203 ? -4.709 10.537 -14.836 1.00 91.50 203 THR A C 1
ATOM 1599 O O . THR A 1 203 ? -5.324 11.180 -13.989 1.00 91.50 203 THR A O 1
ATOM 1602 N N . LEU A 1 204 ? -3.565 9.909 -14.577 1.00 90.06 204 LEU A N 1
ATOM 1603 C CA . LEU A 1 204 ? -2.876 9.973 -13.293 1.00 90.06 204 LEU A CA 1
ATOM 1604 C C . LEU A 1 204 ? -1.662 10.887 -13.441 1.00 90.06 204 LEU A C 1
ATOM 1606 O O . LEU A 1 204 ? -0.809 10.640 -14.286 1.00 90.06 204 LEU A O 1
ATOM 1610 N N . ARG A 1 205 ? -1.573 11.949 -12.637 1.00 86.38 205 ARG A N 1
ATOM 1611 C CA . ARG A 1 205 ? -0.469 12.917 -12.693 1.00 86.38 205 ARG A CA 1
ATOM 1612 C C . ARG A 1 205 ? 0.253 12.981 -11.355 1.00 86.38 205 ARG A C 1
ATOM 1614 O O . ARG A 1 205 ? -0.367 13.291 -10.343 1.00 86.38 205 ARG A O 1
ATOM 1621 N N . ALA A 1 206 ? 1.562 12.753 -11.371 1.00 81.50 206 ALA A N 1
ATOM 1622 C CA . ALA A 1 206 ? 2.431 13.026 -10.234 1.00 81.50 206 ALA A CA 1
ATOM 1623 C C . ALA A 1 206 ? 2.800 14.518 -10.211 1.00 81.50 206 ALA A C 1
ATOM 1625 O O . ALA A 1 206 ? 3.178 15.091 -11.236 1.00 81.50 206 ALA A O 1
ATOM 1626 N N . LYS A 1 207 ? 2.664 15.160 -9.047 1.00 78.56 207 LYS A N 1
ATOM 1627 C CA . LYS A 1 207 ? 2.939 16.593 -8.841 1.00 78.56 207 LYS A CA 1
ATOM 1628 C C . LYS A 1 207 ? 4.138 16.781 -7.907 1.00 78.56 207 LYS A C 1
ATOM 1630 O O . LYS A 1 207 ? 4.010 17.372 -6.845 1.00 78.56 207 LYS A O 1
ATOM 1635 N N . GLY A 1 208 ? 5.287 16.231 -8.287 1.00 74.06 208 GLY A N 1
ATOM 1636 C CA . GLY A 1 208 ? 6.544 16.342 -7.540 1.00 74.06 208 GLY A CA 1
ATOM 1637 C C . GLY A 1 208 ? 6.887 15.070 -6.775 1.00 74.06 208 GLY A C 1
ATOM 1638 O O . GLY A 1 208 ? 8.057 14.732 -6.675 1.00 74.06 208 GLY A O 1
ATOM 1639 N N . SER A 1 209 ? 5.884 14.304 -6.346 1.00 81.06 209 SER A N 1
ATOM 1640 C CA . SER A 1 209 ? 6.057 12.969 -5.771 1.00 81.06 209 SER A CA 1
ATOM 1641 C C . SER A 1 209 ? 4.930 12.036 -6.215 1.00 81.06 209 SER A C 1
ATOM 1643 O O . SER A 1 209 ? 3.833 12.482 -6.573 1.00 81.06 209 SER A O 1
ATOM 1645 N N . ALA A 1 210 ? 5.210 10.737 -6.214 1.00 84.19 210 ALA A N 1
ATOM 1646 C CA . ALA A 1 210 ? 4.227 9.673 -6.307 1.00 84.19 210 ALA A CA 1
ATOM 1647 C C . ALA A 1 210 ? 4.545 8.599 -5.267 1.00 84.19 210 ALA A C 1
ATOM 1649 O O . ALA A 1 210 ? 5.690 8.160 -5.168 1.00 84.19 210 ALA A O 1
ATOM 1650 N N . THR A 1 211 ? 3.521 8.139 -4.554 1.00 89.56 211 THR A N 1
ATOM 1651 C CA . THR A 1 211 ? 3.638 6.987 -3.661 1.00 89.56 211 THR A CA 1
ATOM 1652 C C . THR A 1 211 ? 3.444 5.708 -4.459 1.00 89.56 211 THR A C 1
ATOM 1654 O O . THR A 1 211 ? 2.450 5.563 -5.180 1.00 89.56 211 THR A O 1
ATOM 1657 N N . ILE A 1 212 ? 4.396 4.793 -4.357 1.00 89.25 212 ILE A N 1
ATOM 1658 C CA . ILE A 1 212 ? 4.363 3.496 -5.027 1.00 89.25 212 ILE A CA 1
ATOM 1659 C C . ILE A 1 212 ? 4.627 2.373 -4.033 1.00 89.25 212 ILE A C 1
ATOM 1661 O O . ILE A 1 212 ? 5.225 2.590 -2.985 1.00 89.25 212 ILE A O 1
ATOM 1665 N N . LEU A 1 213 ? 4.209 1.168 -4.391 1.00 92.94 213 LEU A N 1
ATOM 1666 C CA . LEU A 1 213 ? 4.535 -0.061 -3.675 1.00 92.94 213 LEU A CA 1
ATOM 1667 C C . LEU A 1 213 ? 4.626 -1.219 -4.666 1.00 92.94 213 LEU A C 1
ATOM 1669 O O . LEU A 1 213 ? 4.331 -1.057 -5.857 1.00 92.94 213 LEU A O 1
ATOM 1673 N N . GLN A 1 214 ? 5.051 -2.377 -4.176 1.00 94.44 214 GLN A N 1
ATOM 1674 C CA . GLN A 1 214 ? 5.047 -3.621 -4.937 1.00 94.44 214 GLN A CA 1
ATOM 1675 C C . GLN A 1 214 ? 4.398 -4.744 -4.147 1.00 94.44 214 GLN A C 1
ATOM 1677 O O . GLN A 1 214 ? 4.441 -4.710 -2.925 1.00 94.44 214 GLN A O 1
ATOM 1682 N N . ASP A 1 215 ? 3.823 -5.720 -4.840 1.00 96.38 215 ASP A N 1
ATOM 1683 C CA . ASP A 1 215 ? 3.481 -7.012 -4.238 1.00 96.38 215 ASP A CA 1
ATOM 1684 C C . ASP A 1 215 ? 4.695 -7.961 -4.255 1.00 96.38 215 ASP A C 1
ATOM 1686 O O . ASP A 1 215 ? 5.776 -7.618 -4.745 1.00 96.38 215 ASP A O 1
ATOM 1690 N N . GLU A 1 216 ? 4.534 -9.160 -3.706 1.00 95.31 216 GLU A N 1
ATOM 1691 C CA . GLU A 1 216 ? 5.570 -10.194 -3.644 1.00 95.31 216 GLU A CA 1
ATOM 1692 C C . GLU A 1 216 ? 5.977 -10.752 -5.017 1.00 95.31 216 GLU A C 1
ATOM 1694 O O . GLU A 1 216 ? 7.087 -11.260 -5.159 1.00 95.31 216 GLU A O 1
ATOM 1699 N N . LEU A 1 217 ? 5.151 -10.578 -6.056 1.00 96.19 217 LEU A N 1
ATOM 1700 C CA . LEU A 1 217 ? 5.509 -10.887 -7.448 1.00 96.19 217 LEU A CA 1
ATOM 1701 C C . LEU A 1 217 ? 6.284 -9.741 -8.126 1.00 96.19 217 LEU A C 1
ATOM 1703 O O . LEU A 1 217 ? 6.655 -9.817 -9.302 1.00 96.19 217 LEU A O 1
ATOM 1707 N N . LYS A 1 218 ? 6.558 -8.666 -7.376 1.00 94.56 218 LYS A N 1
ATOM 1708 C CA . LYS A 1 218 ? 7.190 -7.420 -7.824 1.00 94.56 218 LYS A CA 1
ATOM 1709 C C . LYS A 1 218 ? 6.361 -6.642 -8.849 1.00 94.56 218 LYS A C 1
ATOM 1711 O O . LYS A 1 218 ? 6.924 -5.786 -9.546 1.00 94.56 218 LYS A O 1
ATOM 1716 N N . ASN A 1 219 ? 5.047 -6.862 -8.948 1.00 97.56 219 ASN A N 1
ATOM 1717 C CA . ASN A 1 219 ? 4.176 -5.974 -9.722 1.00 97.56 219 ASN A CA 1
ATOM 1718 C C . ASN A 1 219 ? 4.164 -4.600 -9.055 1.00 97.56 219 ASN A C 1
ATOM 1720 O O . ASN A 1 219 ? 4.113 -4.495 -7.833 1.00 97.56 219 ASN A O 1
ATOM 1724 N N . THR A 1 220 ? 4.226 -3.533 -9.846 1.00 94.50 220 THR A N 1
ATOM 1725 C CA . THR A 1 220 ? 4.363 -2.173 -9.313 1.00 94.50 220 THR A CA 1
ATOM 1726 C C . THR A 1 220 ? 3.036 -1.442 -9.366 1.00 94.50 220 THR A C 1
ATOM 1728 O O . THR A 1 220 ? 2.421 -1.336 -10.429 1.00 94.50 220 THR A O 1
ATOM 1731 N N . TYR A 1 221 ? 2.643 -0.851 -8.242 1.00 96.12 221 TYR A N 1
ATOM 1732 C CA . TYR A 1 221 ? 1.417 -0.077 -8.096 1.00 96.12 221 TYR A CA 1
ATOM 1733 C C . TYR A 1 221 ? 1.739 1.365 -7.722 1.00 96.12 221 TYR A C 1
ATOM 1735 O O . TYR A 1 221 ? 2.731 1.640 -7.049 1.00 96.12 221 TYR A O 1
ATOM 1743 N N . GLN A 1 222 ? 0.883 2.294 -8.140 1.00 93.69 222 GLN A N 1
ATOM 1744 C CA . GLN A 1 222 ? 0.945 3.690 -7.724 1.00 93.69 222 GLN A CA 1
ATOM 1745 C C . GLN A 1 222 ? -0.341 4.086 -7.010 1.00 93.69 222 GLN A C 1
ATOM 1747 O O . GLN A 1 222 ? -1.435 3.836 -7.516 1.00 93.69 222 GLN A O 1
ATOM 1752 N N . ARG A 1 223 ? -0.200 4.780 -5.879 1.00 93.94 223 ARG A N 1
ATOM 1753 C CA . ARG A 1 223 ? -1.313 5.373 -5.138 1.00 93.94 223 ARG A CA 1
ATOM 1754 C C . ARG A 1 223 ? -2.075 6.368 -6.019 1.00 93.94 223 ARG A C 1
ATOM 1756 O O . ARG A 1 223 ? -1.489 7.271 -6.626 1.00 93.94 223 ARG A O 1
ATOM 1763 N N . LEU A 1 224 ? -3.389 6.195 -6.094 1.00 92.00 224 LEU A N 1
ATOM 1764 C CA . LEU A 1 224 ? -4.307 7.162 -6.679 1.00 92.00 224 LEU A CA 1
ATOM 1765 C C . LEU A 1 224 ? -4.539 8.322 -5.696 1.00 92.00 224 LEU A C 1
ATOM 1767 O O . LEU A 1 224 ? -4.416 8.133 -4.486 1.00 92.00 224 LEU A O 1
ATOM 1771 N N . PRO A 1 225 ? -4.886 9.525 -6.184 1.00 87.44 225 PRO A N 1
ATOM 1772 C CA . PRO A 1 225 ? -5.359 10.596 -5.317 1.00 87.44 225 PRO A CA 1
ATOM 1773 C C . PRO A 1 225 ? -6.581 10.142 -4.517 1.00 87.44 225 PRO A C 1
ATOM 1775 O O . PRO A 1 225 ? -7.439 9.437 -5.052 1.00 87.44 225 PRO A O 1
ATOM 1778 N N . ASP A 1 226 ? -6.678 10.584 -3.265 1.00 78.38 226 ASP A N 1
ATOM 1779 C CA . ASP A 1 226 ? -7.827 10.265 -2.422 1.00 78.38 226 ASP A CA 1
ATOM 1780 C C . ASP A 1 226 ? -9.106 10.865 -3.023 1.00 78.38 226 ASP A C 1
ATOM 1782 O O . ASP A 1 226 ? -9.245 12.087 -3.138 1.00 78.38 226 ASP A O 1
ATOM 1786 N N . ASP A 1 227 ? -10.066 10.013 -3.395 1.00 71.88 227 ASP A N 1
ATOM 1787 C CA . ASP A 1 227 ? -11.404 10.462 -3.786 1.00 71.88 227 ASP A CA 1
ATOM 1788 C C . ASP A 1 227 ? -12.218 10.774 -2.529 1.00 71.88 227 ASP A C 1
ATOM 1790 O O . ASP A 1 227 ? -13.020 9.979 -2.037 1.00 71.88 227 ASP A O 1
ATOM 1794 N N . THR A 1 228 ? -11.993 11.966 -1.984 1.00 68.38 228 THR A N 1
ATOM 1795 C CA . THR A 1 228 ? -12.692 12.406 -0.775 1.00 68.38 228 THR A CA 1
ATOM 1796 C C . THR A 1 228 ? -14.109 12.924 -1.052 1.00 68.38 228 THR A C 1
ATOM 1798 O O . THR A 1 228 ? -14.852 13.199 -0.106 1.00 68.38 228 THR A O 1
ATOM 1801 N N . SER A 1 229 ? -14.514 13.027 -2.326 1.00 67.88 229 SER A N 1
ATOM 1802 C CA . SER A 1 229 ? -15.773 13.662 -2.746 1.00 67.88 229 SER A CA 1
ATOM 1803 C C . SER A 1 229 ? -17.026 12.927 -2.258 1.00 67.88 229 SER A C 1
ATOM 1805 O O . SER A 1 229 ? -18.079 13.537 -2.087 1.00 67.88 229 SER A O 1
ATOM 1807 N N . LYS A 1 230 ? -16.911 11.621 -1.993 1.00 71.62 230 LYS A N 1
ATOM 1808 C CA . LYS A 1 230 ? -18.029 10.763 -1.564 1.00 71.62 230 LYS A CA 1
ATOM 1809 C C . LYS A 1 230 ? -18.068 10.493 -0.065 1.00 71.62 230 LYS A C 1
ATOM 1811 O O . LYS A 1 230 ? -19.077 9.986 0.426 1.00 71.62 230 LYS A O 1
ATOM 1816 N N . LEU A 1 231 ? -16.992 10.815 0.649 1.00 80.81 231 LEU A N 1
ATOM 1817 C CA . LEU A 1 231 ? -16.867 10.518 2.069 1.00 80.81 231 LEU A CA 1
ATOM 1818 C C . LEU A 1 231 ? -17.814 11.408 2.878 1.00 80.81 231 LEU A C 1
ATOM 1820 O O . LEU A 1 231 ? -17.764 12.635 2.755 1.00 80.81 231 LEU A O 1
ATOM 1824 N N . LYS A 1 232 ? -18.631 10.810 3.750 1.00 87.81 232 LYS A N 1
ATOM 1825 C CA . LYS A 1 232 ? -19.565 11.556 4.601 1.00 87.81 232 LYS A CA 1
ATOM 1826 C C . LYS A 1 232 ? -19.051 11.609 6.030 1.00 87.81 232 LYS A C 1
ATOM 1828 O O . LYS A 1 232 ? -18.622 10.601 6.584 1.00 87.81 232 LYS A O 1
ATOM 1833 N N . THR A 1 233 ? -19.154 12.779 6.653 1.00 93.75 233 THR A N 1
ATOM 1834 C CA . THR A 1 233 ? -18.931 12.902 8.094 1.00 93.75 233 THR A CA 1
ATOM 1835 C C . THR A 1 233 ? -20.126 12.316 8.836 1.00 93.75 233 THR A C 1
ATOM 1837 O O . THR A 1 233 ? -21.274 12.676 8.570 1.00 93.75 233 THR A O 1
ATOM 1840 N N . ARG A 1 234 ? -19.862 11.410 9.770 1.00 94.94 234 ARG A N 1
ATOM 1841 C CA . ARG A 1 234 ? -20.855 10.703 10.578 1.00 94.94 234 ARG A CA 1
ATOM 1842 C C . ARG A 1 234 ? -20.482 10.824 12.048 1.00 94.94 234 ARG A C 1
ATOM 1844 O O . ARG A 1 234 ? -19.306 10.933 12.387 1.00 94.94 234 ARG A O 1
ATOM 1851 N N . GLN A 1 235 ? -21.493 10.802 12.906 1.00 96.88 235 GLN A N 1
ATOM 1852 C CA . GLN A 1 235 ? -21.286 10.701 14.344 1.00 96.88 235 GLN A CA 1
ATOM 1853 C C . GLN A 1 235 ? -20.773 9.298 14.686 1.00 96.88 235 GLN A C 1
ATOM 1855 O O . GLN A 1 235 ? -21.307 8.304 14.180 1.00 96.88 235 GLN A O 1
ATOM 1860 N N . LEU A 1 236 ? -19.740 9.255 15.520 1.00 98.19 236 LEU A N 1
ATOM 1861 C CA . LEU A 1 236 ? -19.316 8.077 16.258 1.00 98.19 236 LEU A CA 1
ATOM 1862 C C . LEU A 1 236 ? -19.830 8.243 17.684 1.00 98.19 236 LEU A C 1
ATOM 1864 O O . LEU A 1 236 ? -19.623 9.294 18.284 1.00 98.19 236 LEU A O 1
ATOM 1868 N N . ASP A 1 237 ? -20.551 7.249 18.168 1.00 98.38 237 ASP A N 1
ATOM 1869 C CA . ASP A 1 237 ? -21.093 7.224 19.520 1.00 98.38 237 ASP A CA 1
ATOM 1870 C C . ASP A 1 237 ? -21.361 5.766 19.869 1.00 98.38 237 ASP A C 1
ATOM 1872 O O . ASP A 1 237 ? -22.290 5.156 19.326 1.00 98.38 237 ASP A O 1
ATOM 1876 N N . LEU A 1 238 ? -20.460 5.188 20.653 1.00 98.56 238 LEU A N 1
ATOM 1877 C CA . LEU A 1 238 ? -20.453 3.788 21.035 1.00 98.56 238 LEU A CA 1
ATOM 1878 C C . LEU A 1 238 ? -20.388 3.672 22.548 1.00 98.56 238 LEU A C 1
ATOM 1880 O O . LEU A 1 238 ? -19.646 4.395 23.207 1.00 98.56 238 LEU A O 1
ATOM 1884 N N . THR A 1 239 ? -21.122 2.703 23.075 1.00 98.56 239 THR A N 1
ATOM 1885 C CA . THR A 1 239 ? -21.011 2.256 24.460 1.00 98.56 239 THR A CA 1
ATOM 1886 C C . THR A 1 239 ? -20.986 0.742 24.471 1.00 98.56 239 THR A C 1
ATOM 1888 O O . THR A 1 239 ? -21.708 0.106 23.699 1.00 98.56 239 THR A O 1
ATOM 1891 N N . GLY A 1 240 ? -20.155 0.154 25.315 1.00 97.81 240 GLY A N 1
ATOM 1892 C CA . GLY A 1 240 ? -20.015 -1.287 25.378 1.00 97.81 240 GLY A CA 1
ATOM 1893 C C . GLY A 1 240 ? -19.488 -1.777 26.703 1.00 97.81 240 GLY A C 1
ATOM 1894 O O . GLY A 1 240 ? -19.200 -0.987 27.597 1.00 97.81 240 GLY A O 1
ATOM 1895 N N . ALA A 1 241 ? -19.368 -3.094 26.778 1.00 98.19 241 ALA A N 1
ATOM 1896 C CA . ALA A 1 241 ? -18.734 -3.780 27.884 1.00 98.19 241 ALA A CA 1
ATOM 1897 C C . ALA A 1 241 ? -17.561 -4.610 27.369 1.00 98.19 241 ALA A C 1
ATOM 1899 O O . ALA A 1 241 ? -17.665 -5.216 26.297 1.00 98.19 241 ALA A O 1
ATOM 1900 N N . THR A 1 242 ? -16.480 -4.633 28.136 1.00 97.31 242 THR A N 1
ATOM 1901 C CA . THR A 1 242 ? -15.238 -5.359 27.850 1.00 97.31 242 THR A CA 1
ATOM 1902 C C . THR A 1 242 ? -14.842 -6.212 29.045 1.00 97.31 242 THR A C 1
ATOM 1904 O O . THR A 1 242 ? -15.286 -5.986 30.172 1.00 97.31 242 THR A O 1
ATOM 1907 N N . LYS A 1 243 ? -14.017 -7.223 28.792 1.00 97.25 243 LYS A N 1
ATOM 1908 C CA . LYS A 1 243 ? -13.338 -7.997 29.823 1.00 97.25 243 LYS A CA 1
ATOM 1909 C C . LYS A 1 243 ? -11.953 -8.408 29.348 1.00 97.25 243 LYS A C 1
ATOM 1911 O O . LYS A 1 243 ? -11.759 -8.669 28.159 1.00 97.25 243 LYS A O 1
ATOM 1916 N N . THR A 1 244 ? -11.032 -8.550 30.284 1.00 96.94 244 THR A N 1
ATOM 1917 C CA . THR A 1 244 ? -9.703 -9.088 30.020 1.00 96.94 244 THR A CA 1
ATOM 1918 C C . THR A 1 244 ? -9.781 -10.588 29.774 1.00 96.94 244 THR A C 1
ATOM 1920 O O . THR A 1 244 ? -10.348 -11.341 30.572 1.00 96.94 244 THR A O 1
ATOM 1923 N N . VAL A 1 245 ? -9.200 -11.019 28.657 1.00 97.19 245 VAL A N 1
ATOM 1924 C CA . VAL A 1 245 ? -9.143 -12.419 28.212 1.00 97.19 245 VAL A CA 1
ATOM 1925 C C . VAL A 1 245 ? -7.720 -12.971 28.181 1.00 97.19 245 VAL A C 1
ATOM 1927 O O . VAL A 1 245 ? -7.543 -14.189 28.149 1.00 97.19 245 VAL A O 1
ATOM 1930 N N . GLY A 1 246 ? -6.703 -12.107 28.235 1.00 94.75 246 GLY A N 1
ATOM 1931 C CA . GLY A 1 246 ? -5.313 -12.536 28.160 1.00 94.75 246 GLY A CA 1
ATOM 1932 C C . GLY A 1 246 ? -4.298 -11.469 28.557 1.00 94.75 246 GLY A C 1
ATOM 1933 O O . GLY A 1 246 ? -4.618 -10.299 28.743 1.00 94.75 246 GLY A O 1
ATOM 1934 N N . ALA A 1 247 ? -3.045 -11.902 28.678 1.00 94.19 247 ALA A N 1
ATOM 1935 C CA . ALA A 1 247 ? -1.883 -11.054 28.922 1.00 94.19 247 ALA A CA 1
ATOM 1936 C C . ALA A 1 247 ? -0.733 -11.544 28.022 1.00 94.19 247 ALA A C 1
ATOM 1938 O O . ALA A 1 247 ? 0.080 -12.367 28.450 1.00 94.19 247 ALA A O 1
ATOM 1939 N N . PRO A 1 248 ? -0.692 -11.118 26.746 1.00 91.00 248 PRO A N 1
ATOM 1940 C CA . PRO A 1 248 ? 0.198 -11.709 25.743 1.00 91.00 248 PRO A CA 1
ATOM 1941 C C . PRO A 1 248 ? 1.684 -11.449 26.024 1.00 91.00 248 PRO A C 1
ATOM 1943 O O . PRO A 1 248 ? 2.550 -12.158 25.512 1.00 91.00 248 PRO A O 1
ATOM 1946 N N . SER A 1 249 ? 2.008 -10.428 26.817 1.00 93.56 249 SER A N 1
ATOM 1947 C CA . SER A 1 249 ? 3.369 -10.088 27.238 1.00 93.56 249 SER A CA 1
ATOM 1948 C C . SER A 1 249 ? 3.343 -9.255 28.526 1.00 93.56 249 SER A C 1
ATOM 1950 O O . SER A 1 249 ? 2.313 -8.661 28.849 1.00 93.56 249 SER A O 1
ATOM 1952 N N . PRO A 1 250 ? 4.460 -9.170 29.275 1.00 93.00 250 PRO A N 1
ATOM 1953 C CA . PRO A 1 250 ? 4.541 -8.317 30.458 1.00 93.00 250 PRO A CA 1
ATOM 1954 C C . PRO A 1 250 ? 4.167 -6.862 30.147 1.00 93.00 250 PRO A C 1
ATOM 1956 O O . PRO A 1 250 ? 4.677 -6.273 29.195 1.00 93.00 250 PRO A O 1
ATOM 1959 N N . GLY A 1 251 ? 3.279 -6.285 30.958 1.00 91.62 251 GLY A N 1
ATOM 1960 C CA . GLY A 1 251 ? 2.770 -4.926 30.749 1.00 91.62 251 GLY A CA 1
ATOM 1961 C C . GLY A 1 251 ? 1.712 -4.807 29.647 1.00 91.62 251 GLY A C 1
ATOM 1962 O O . GLY A 1 251 ? 1.340 -3.684 29.302 1.00 91.62 251 GLY A O 1
ATOM 1963 N N . GLN A 1 252 ? 1.221 -5.930 29.107 1.00 95.88 252 GLN A N 1
ATOM 1964 C CA . GLN A 1 252 ? 0.114 -5.964 28.156 1.00 95.88 252 GLN A CA 1
ATOM 1965 C C . GLN A 1 252 ? -1.091 -6.733 28.689 1.00 95.88 252 GLN A C 1
ATOM 1967 O O . GLN A 1 252 ? -0.934 -7.759 29.349 1.00 95.88 252 GLN A O 1
ATOM 1972 N N . LEU A 1 253 ? -2.283 -6.258 28.332 1.00 95.44 253 LEU A N 1
ATOM 1973 C CA . LEU A 1 253 ? -3.559 -6.941 28.536 1.00 95.44 253 LEU A CA 1
ATOM 1974 C C . LEU A 1 253 ? -4.312 -7.017 27.208 1.00 95.44 253 LEU A C 1
ATOM 1976 O O . LEU A 1 253 ? -4.276 -6.083 26.407 1.00 95.44 253 LEU A O 1
ATOM 1980 N N . GLU A 1 254 ? -4.979 -8.135 26.977 1.00 96.75 254 GLU A N 1
ATOM 1981 C CA . GLU A 1 254 ? -5.897 -8.328 25.863 1.00 96.75 254 GLU A CA 1
ATOM 1982 C C . GLU A 1 254 ? -7.325 -8.295 26.391 1.00 96.75 254 GLU A C 1
ATOM 1984 O O . GLU A 1 254 ? -7.691 -9.104 27.248 1.00 96.75 254 GLU A O 1
ATOM 1989 N N . ASP A 1 255 ? -8.115 -7.369 25.857 1.00 96.81 255 ASP A N 1
ATOM 1990 C CA . ASP A 1 255 ? -9.504 -7.159 26.236 1.00 96.81 255 ASP A CA 1
ATOM 1991 C C . ASP A 1 255 ? -10.419 -7.414 25.038 1.00 96.81 255 ASP A C 1
ATOM 1993 O O . ASP A 1 255 ? -10.182 -6.935 23.922 1.00 96.81 255 ASP A O 1
ATOM 1997 N N . GLU A 1 256 ? -11.513 -8.123 25.298 1.00 98.12 256 GLU A N 1
ATOM 1998 C CA . GLU A 1 256 ? -12.572 -8.385 24.331 1.00 98.12 256 GLU A CA 1
ATOM 1999 C C . GLU A 1 256 ? -13.933 -7.985 24.890 1.00 98.12 256 GLU A C 1
ATOM 2001 O O . GLU A 1 256 ? -14.190 -8.028 26.094 1.00 98.12 256 GLU A O 1
ATOM 2006 N N . GLY A 1 257 ? -14.843 -7.599 24.005 1.00 97.69 257 GLY A N 1
ATOM 2007 C CA . GLY A 1 257 ? -16.145 -7.116 24.413 1.00 97.69 257 GLY A CA 1
ATOM 2008 C C . GLY A 1 257 ? -17.097 -6.864 23.265 1.00 97.69 257 GLY A C 1
ATOM 2009 O O . GLY A 1 257 ? -16.828 -7.169 22.104 1.00 97.69 257 GLY A O 1
ATOM 2010 N N . THR A 1 258 ? -18.228 -6.253 23.599 1.00 98.31 258 THR A N 1
ATOM 2011 C CA . THR A 1 258 ? -19.214 -5.821 22.607 1.00 98.31 258 THR A CA 1
ATOM 2012 C C . THR A 1 258 ? -19.564 -4.362 22.820 1.00 98.31 258 THR A C 1
ATOM 2014 O O . THR A 1 258 ? -19.732 -3.900 23.947 1.00 98.31 258 THR A O 1
ATOM 2017 N N . VAL A 1 259 ? -19.699 -3.633 21.718 1.00 98.44 259 VAL A N 1
ATOM 2018 C CA . VAL A 1 259 ? -20.125 -2.236 21.683 1.00 98.44 259 VAL A CA 1
ATOM 2019 C C . VAL A 1 259 ? -21.407 -2.097 20.875 1.00 98.44 259 VAL A C 1
ATOM 2021 O O . VAL A 1 259 ? -21.663 -2.827 19.911 1.00 98.44 259 VAL A O 1
ATOM 2024 N N . LYS A 1 260 ? -22.222 -1.113 21.243 1.00 98.44 260 LYS A N 1
ATOM 2025 C CA . LYS A 1 260 ? -23.430 -0.732 20.525 1.00 98.44 260 LYS A CA 1
ATOM 2026 C C . LYS A 1 260 ? -23.457 0.770 20.284 1.00 98.44 260 LYS A C 1
ATOM 2028 O O . LYS A 1 260 ? -23.146 1.553 21.172 1.00 98.44 260 LYS A O 1
ATOM 2033 N N . GLY A 1 261 ? -23.886 1.175 19.092 1.00 97.94 261 GLY A N 1
ATOM 2034 C CA . GLY A 1 261 ? -24.139 2.581 18.780 1.00 97.94 261 GLY A CA 1
ATOM 2035 C C . GLY A 1 261 ? -23.830 2.941 17.333 1.00 97.94 261 GLY A C 1
ATOM 2036 O O . GLY A 1 261 ? -23.794 2.082 16.456 1.00 97.94 261 GLY A O 1
ATOM 2037 N N . ARG A 1 262 ? -23.666 4.222 17.018 1.00 96.88 262 ARG A N 1
ATOM 2038 C CA . ARG A 1 262 ? -23.432 4.672 15.636 1.00 96.88 262 ARG A CA 1
ATOM 2039 C C . ARG A 1 262 ? -21.931 4.754 15.347 1.00 96.88 262 ARG A C 1
ATOM 2041 O O . ARG A 1 262 ? -21.173 5.146 16.221 1.00 96.88 262 ARG A O 1
ATOM 2048 N N . PRO A 1 263 ? -21.485 4.449 14.115 1.00 96.56 263 PRO A N 1
ATOM 2049 C CA . PRO A 1 263 ? -22.234 3.902 12.976 1.00 96.56 263 PRO A CA 1
ATOM 2050 C C . PRO A 1 263 ? -22.368 2.362 12.979 1.00 96.56 263 PRO A C 1
ATOM 2052 O O . PRO A 1 263 ? -22.931 1.787 12.037 1.00 96.56 263 PRO A O 1
ATOM 2055 N N . PHE A 1 264 ? -21.845 1.686 14.002 1.00 97.00 264 PHE A N 1
ATOM 2056 C CA . PHE A 1 264 ? -21.611 0.243 13.986 1.00 97.00 264 PHE A CA 1
ATOM 2057 C C . PHE A 1 264 ? -22.846 -0.612 14.301 1.00 97.00 264 PHE A C 1
ATOM 2059 O O . PHE A 1 264 ? -22.883 -1.768 13.905 1.00 97.00 264 PHE A O 1
ATOM 2066 N N . GLY A 1 265 ? -23.931 -0.069 14.845 1.00 97.00 265 GLY A N 1
ATOM 2067 C CA . GLY A 1 265 ? -24.982 -0.902 15.437 1.00 97.00 265 GLY A CA 1
ATOM 2068 C C . GLY A 1 265 ? -24.370 -1.712 16.576 1.00 97.00 265 GLY A C 1
ATOM 2069 O O . GLY A 1 265 ? -23.614 -1.139 17.347 1.00 97.00 265 GLY A O 1
ATOM 2070 N N . SER A 1 266 ? -24.649 -3.011 16.645 1.00 97.81 266 SER A N 1
ATOM 2071 C CA . SER A 1 266 ? -23.883 -3.941 17.486 1.00 97.81 266 SER A CA 1
ATOM 2072 C C . SER A 1 266 ? -22.607 -4.392 16.767 1.00 97.81 266 SER A C 1
ATOM 2074 O O . SER A 1 266 ? -22.637 -4.664 15.557 1.00 97.81 266 SER A O 1
ATOM 2076 N N . ALA A 1 267 ? -21.503 -4.450 17.502 1.00 98.38 267 ALA A N 1
ATOM 2077 C CA . ALA A 1 267 ? -20.200 -4.883 17.019 1.00 98.38 267 ALA A CA 1
ATOM 2078 C C . ALA A 1 267 ? -19.358 -5.460 18.160 1.00 98.38 267 ALA A C 1
ATOM 2080 O O . ALA A 1 267 ? -19.544 -5.089 19.317 1.00 98.38 267 ALA A O 1
ATOM 2081 N N . ASP A 1 268 ? -18.416 -6.318 17.803 1.00 98.56 268 ASP A N 1
ATOM 2082 C CA . ASP A 1 268 ? -17.395 -6.831 18.707 1.00 98.56 268 ASP A CA 1
ATOM 2083 C C . ASP A 1 268 ? -16.248 -5.820 18.792 1.00 98.56 268 ASP A C 1
ATOM 2085 O O . ASP A 1 268 ? -15.937 -5.143 17.804 1.00 98.56 268 ASP A O 1
ATOM 2089 N N . LEU A 1 269 ? -15.634 -5.713 19.966 1.00 98.25 269 LEU A N 1
ATOM 2090 C CA . LEU A 1 269 ? -14.455 -4.899 20.241 1.00 98.25 269 LEU A CA 1
ATOM 2091 C C . LEU A 1 269 ? -13.341 -5.817 20.746 1.00 98.25 269 LEU A C 1
ATOM 2093 O O . LEU A 1 269 ? -13.557 -6.573 21.685 1.00 98.25 269 LEU A O 1
ATOM 2097 N N . SER A 1 270 ? -12.162 -5.714 20.143 1.00 97.69 270 SER A N 1
ATOM 2098 C CA . SER A 1 270 ? -10.928 -6.347 20.619 1.00 97.69 270 SER A CA 1
ATOM 2099 C C . SER A 1 270 ? -9.828 -5.293 20.676 1.00 97.69 270 SER A C 1
ATOM 2101 O O . SER A 1 270 ? -9.732 -4.452 19.771 1.00 97.69 270 SER A O 1
ATOM 2103 N N . LEU A 1 271 ? -9.030 -5.300 21.741 1.00 96.75 271 LEU A N 1
ATOM 2104 C CA . LEU A 1 271 ? -7.902 -4.393 21.917 1.00 96.75 271 LEU A CA 1
ATOM 2105 C C . LEU A 1 271 ? -6.766 -5.046 22.703 1.00 96.75 271 LEU A C 1
ATOM 2107 O O . LEU A 1 271 ? -6.987 -5.916 23.540 1.00 96.75 271 LEU A O 1
ATOM 2111 N N . THR A 1 272 ? -5.545 -4.572 22.463 1.00 97.00 272 THR A N 1
ATOM 2112 C CA . THR A 1 272 ? -4.368 -4.963 23.249 1.00 97.00 272 THR A CA 1
ATOM 2113 C C . THR A 1 272 ? -3.816 -3.735 23.955 1.00 97.00 272 THR A C 1
ATOM 2115 O O . THR A 1 272 ? -3.119 -2.924 23.348 1.00 97.00 272 THR A O 1
ATOM 2118 N N . ALA A 1 273 ? -4.132 -3.575 25.235 1.00 96.44 273 ALA A N 1
ATOM 2119 C CA . ALA A 1 273 ? -3.612 -2.497 26.060 1.00 96.44 273 ALA A CA 1
ATOM 2120 C C . ALA A 1 273 ? -2.137 -2.744 26.390 1.00 96.44 273 ALA A C 1
ATOM 2122 O O . ALA A 1 273 ? -1.761 -3.829 26.815 1.00 96.44 273 ALA A O 1
ATOM 2123 N N . THR A 1 274 ? -1.295 -1.730 26.213 1.00 97.56 274 THR A N 1
ATOM 2124 C CA . THR A 1 274 ? 0.108 -1.706 26.639 1.00 97.56 274 THR A CA 1
ATOM 2125 C C . THR A 1 274 ? 0.296 -0.553 27.613 1.00 97.56 274 THR A C 1
ATOM 2127 O O . THR A 1 274 ? 0.103 0.610 27.241 1.00 97.56 274 THR A O 1
ATOM 2130 N N . PHE A 1 275 ? 0.668 -0.878 28.847 1.00 94.94 275 PHE A N 1
ATOM 2131 C CA . PHE A 1 275 ? 0.883 0.090 29.917 1.00 94.94 275 PHE A CA 1
ATOM 2132 C C . PHE A 1 275 ? 2.275 0.709 29.807 1.00 94.94 275 PHE A C 1
ATOM 2134 O O . PHE A 1 275 ? 3.277 0.020 29.618 1.00 94.94 275 PHE A O 1
ATOM 2141 N N . GLY A 1 276 ? 2.322 2.032 29.909 1.00 93.38 276 GLY A N 1
ATOM 2142 C CA . GLY A 1 276 ? 3.525 2.838 29.795 1.00 93.38 276 GLY A CA 1
ATOM 2143 C C . GLY A 1 276 ? 3.819 3.646 31.061 1.00 93.38 276 GLY A C 1
ATOM 2144 O O . GLY A 1 276 ? 3.060 3.619 32.033 1.00 93.38 276 GLY A O 1
ATOM 2145 N N . PRO A 1 277 ? 4.930 4.400 31.063 1.00 92.62 277 PRO A N 1
ATOM 2146 C CA . PRO A 1 277 ? 5.278 5.284 32.170 1.00 92.62 277 PRO A CA 1
ATOM 2147 C C . PRO A 1 277 ? 4.230 6.392 32.360 1.00 92.62 277 PRO A C 1
ATOM 2149 O O . PRO A 1 277 ? 3.449 6.691 31.456 1.00 92.62 277 PRO A O 1
ATOM 2152 N N . ASN A 1 278 ? 4.250 7.048 33.524 1.00 93.31 278 ASN A N 1
ATOM 2153 C CA . ASN A 1 278 ? 3.376 8.186 33.852 1.00 93.31 278 ASN A CA 1
ATOM 2154 C C . ASN A 1 278 ? 1.877 7.872 33.720 1.00 93.31 278 ASN A C 1
ATOM 2156 O O . ASN A 1 278 ? 1.103 8.701 33.245 1.00 93.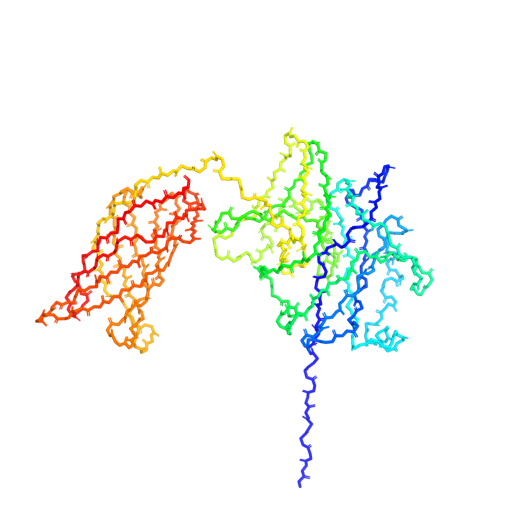31 278 ASN A O 1
ATOM 2160 N N . SER A 1 279 ? 1.491 6.657 34.113 1.00 95.12 279 SER A N 1
ATOM 2161 C CA . SER A 1 279 ? 0.115 6.164 34.042 1.00 95.12 279 SER A CA 1
ATOM 2162 C C . SER A 1 279 ? -0.503 6.299 32.649 1.00 95.12 279 SER A C 1
ATOM 2164 O O . SER A 1 279 ? -1.662 6.684 32.511 1.00 95.12 279 SER A O 1
ATOM 2166 N N . THR A 1 280 ? 0.283 6.024 31.606 1.00 96.12 280 THR A N 1
ATOM 2167 C CA . THR A 1 280 ? -0.189 6.036 30.218 1.00 96.12 280 THR A CA 1
ATOM 2168 C C . THR A 1 280 ? -0.522 4.631 29.742 1.00 96.12 280 THR A C 1
ATOM 2170 O O . THR A 1 280 ? 0.047 3.645 30.208 1.00 96.12 280 THR A O 1
ATOM 2173 N N . MET A 1 281 ? -1.438 4.534 28.786 1.00 96.75 281 MET A N 1
ATOM 2174 C CA . MET A 1 281 ? -1.758 3.289 28.102 1.00 96.75 281 MET A CA 1
ATOM 2175 C C . MET A 1 281 ? -1.953 3.563 26.612 1.00 96.75 281 MET A C 1
ATOM 2177 O O . MET A 1 281 ? -2.561 4.559 26.211 1.00 96.75 281 MET A O 1
ATOM 2181 N N . THR A 1 282 ? -1.431 2.666 25.781 1.00 97.44 282 THR A N 1
ATOM 2182 C CA . THR A 1 282 ? -1.708 2.642 24.341 1.00 97.44 282 THR A CA 1
ATOM 2183 C C . THR A 1 282 ? -2.419 1.354 23.978 1.00 97.44 282 THR A C 1
ATOM 2185 O O . THR A 1 282 ? -2.086 0.306 24.520 1.00 97.44 282 THR A O 1
ATOM 2188 N N . ALA A 1 283 ? -3.405 1.421 23.089 1.00 96.75 283 ALA A N 1
ATOM 2189 C CA . ALA A 1 283 ? -4.168 0.241 22.701 1.00 96.75 283 ALA A CA 1
ATOM 2190 C C . ALA A 1 283 ? -4.521 0.277 21.212 1.00 96.75 283 ALA A C 1
ATOM 2192 O O . ALA A 1 283 ? -5.441 1.013 20.837 1.00 96.75 283 ALA A O 1
ATOM 2193 N N . PRO A 1 284 ? -3.841 -0.490 20.337 1.00 96.75 284 PRO A N 1
ATOM 2194 C CA . PRO A 1 284 ? -4.450 -0.872 19.072 1.00 96.75 284 PRO A CA 1
ATOM 2195 C C . PRO A 1 284 ? -5.776 -1.586 19.341 1.00 96.75 284 PRO A C 1
ATOM 2197 O O . PRO A 1 284 ? -5.869 -2.420 20.241 1.00 96.75 284 PRO A O 1
ATOM 2200 N N . PHE A 1 285 ? -6.798 -1.256 18.557 1.00 97.50 285 PHE A N 1
ATOM 2201 C CA . PHE A 1 285 ? -8.122 -1.850 18.702 1.00 97.50 285 PHE A CA 1
ATOM 2202 C C . PHE A 1 285 ? -8.783 -2.097 17.349 1.00 97.50 285 PHE A C 1
ATOM 2204 O O . PHE A 1 285 ? -8.507 -1.409 16.360 1.00 97.50 285 PHE A O 1
ATOM 2211 N N . THR A 1 286 ? -9.710 -3.051 17.332 1.00 97.69 286 THR A N 1
ATOM 2212 C CA . THR A 1 286 ? -10.583 -3.361 16.202 1.00 97.69 286 THR A CA 1
ATOM 2213 C C . THR A 1 286 ? -12.032 -3.430 16.668 1.00 97.69 286 THR A C 1
ATOM 2215 O O . THR A 1 286 ? -12.352 -4.106 17.638 1.00 97.69 286 THR A O 1
ATOM 2218 N N . ILE A 1 287 ? -12.919 -2.757 15.937 1.00 98.19 287 ILE A N 1
ATOM 2219 C CA . ILE A 1 287 ? -14.374 -2.844 16.071 1.00 98.19 287 ILE A CA 1
ATOM 2220 C C . ILE A 1 287 ? -14.900 -3.573 14.840 1.00 98.19 287 ILE A C 1
ATOM 2222 O O . ILE A 1 287 ? -14.664 -3.119 13.718 1.00 98.19 287 ILE A O 1
ATOM 2226 N N . SER A 1 288 ? -15.618 -4.681 15.003 1.00 97.50 288 SER A N 1
ATOM 2227 C CA . SER A 1 288 ? -16.030 -5.507 13.864 1.00 97.50 288 SER A CA 1
ATOM 2228 C C . SER A 1 288 ? -17.474 -5.987 13.940 1.00 97.50 288 SER A C 1
ATOM 2230 O O . SER A 1 288 ? -18.036 -6.210 15.004 1.00 97.50 288 SER A O 1
ATOM 2232 N N . ASN A 1 289 ? -18.119 -6.096 12.780 1.00 97.69 289 ASN A N 1
ATOM 2233 C CA . ASN A 1 289 ? -19.382 -6.809 12.634 1.00 97.69 289 ASN A CA 1
ATOM 2234 C C . ASN A 1 289 ? -19.527 -7.352 11.212 1.00 97.69 289 ASN A C 1
ATOM 2236 O O . ASN A 1 289 ? -18.676 -7.145 10.350 1.00 97.69 289 ASN A O 1
ATOM 2240 N N . LYS A 1 290 ? -20.679 -7.961 10.916 1.00 96.19 290 LYS A N 1
ATOM 2241 C CA . LYS A 1 290 ? -20.993 -8.510 9.585 1.00 96.19 290 LYS A CA 1
ATOM 2242 C C . LYS A 1 290 ? -20.877 -7.529 8.408 1.00 96.19 290 LYS A C 1
ATOM 2244 O O . LYS A 1 290 ? -20.939 -7.952 7.260 1.00 96.19 290 LYS A O 1
ATOM 2249 N N . ARG A 1 291 ? -20.805 -6.215 8.655 1.00 95.44 291 ARG A N 1
ATOM 2250 C CA . ARG A 1 291 ? -20.681 -5.188 7.605 1.00 95.44 291 ARG A CA 1
ATOM 2251 C C . ARG A 1 291 ? -19.225 -4.808 7.329 1.00 95.44 291 ARG A C 1
ATOM 2253 O O . ARG A 1 291 ? -18.997 -4.062 6.380 1.00 95.44 291 ARG A O 1
ATOM 2260 N N . GLY A 1 292 ? -18.278 -5.280 8.134 1.00 94.69 292 GLY A N 1
ATOM 2261 C CA . GLY A 1 292 ? -16.852 -4.978 8.048 1.00 94.69 292 GLY A CA 1
ATOM 2262 C C . GLY A 1 292 ? -16.253 -4.647 9.414 1.00 94.69 292 GLY A C 1
ATOM 2263 O O . GLY A 1 292 ? -16.929 -4.702 10.441 1.00 94.69 292 GLY A O 1
ATOM 2264 N N . SER A 1 293 ? -14.989 -4.244 9.406 1.00 95.62 293 SER A N 1
ATOM 2265 C CA . SER A 1 293 ? -14.243 -3.822 10.592 1.00 95.62 293 SER A CA 1
ATOM 2266 C C . SER A 1 293 ? -13.748 -2.385 10.475 1.00 95.62 293 SER A C 1
ATOM 2268 O O . SER A 1 293 ? -13.607 -1.860 9.375 1.00 95.62 293 SER A O 1
ATOM 2270 N N . ALA A 1 294 ? -13.483 -1.744 11.604 1.00 96.50 294 ALA A N 1
ATOM 2271 C CA . ALA A 1 294 ? -12.726 -0.508 11.714 1.00 96.50 294 ALA A CA 1
ATOM 2272 C C . ALA A 1 294 ? -11.634 -0.720 12.756 1.00 96.50 294 ALA A C 1
ATOM 2274 O O . ALA A 1 294 ? -11.896 -1.319 13.792 1.00 96.50 294 ALA A O 1
ATOM 2275 N N . PHE A 1 295 ? -10.430 -0.237 12.496 1.00 95.75 295 PHE A N 1
ATOM 2276 C CA . PHE A 1 295 ? -9.305 -0.392 13.412 1.00 95.75 295 PHE A CA 1
ATOM 2277 C C . PHE A 1 295 ? -8.575 0.934 13.583 1.00 95.75 295 PHE A C 1
ATOM 2279 O O . PHE A 1 295 ? -8.692 1.871 12.780 1.00 95.75 295 PHE A O 1
ATOM 2286 N N . GLY A 1 296 ? -7.861 1.020 14.691 1.00 96.50 296 GLY A N 1
ATOM 2287 C CA . GLY A 1 296 ? -7.262 2.247 15.158 1.00 96.50 296 GLY A CA 1
ATOM 2288 C C . GLY A 1 296 ? -6.330 2.009 16.328 1.00 96.50 296 GLY A C 1
ATOM 2289 O O . GLY A 1 296 ? -5.983 0.875 16.648 1.00 96.50 296 GLY A O 1
ATOM 2290 N N . SER A 1 297 ? -5.933 3.101 16.963 1.00 97.19 297 SER A N 1
ATOM 2291 C CA . SER A 1 297 ? -5.197 3.060 18.219 1.00 97.19 297 SER A CA 1
ATOM 2292 C C . SER A 1 297 ? -5.716 4.132 19.165 1.00 97.19 297 SER A C 1
ATOM 2294 O O . SER A 1 297 ? -6.144 5.207 18.728 1.00 97.19 297 SER A O 1
ATOM 2296 N N . ALA A 1 298 ? -5.706 3.813 20.451 1.00 97.75 298 ALA A N 1
ATOM 2297 C CA . ALA A 1 298 ? -6.034 4.705 21.541 1.00 97.75 298 ALA A CA 1
ATOM 2298 C C . ALA A 1 298 ? -4.789 5.071 22.348 1.00 97.75 298 ALA A C 1
ATOM 2300 O O . ALA A 1 298 ? -3.849 4.286 22.475 1.00 97.75 298 ALA A O 1
ATOM 2301 N N . THR A 1 299 ? -4.807 6.271 22.914 1.00 97.75 299 THR A N 1
ATOM 2302 C CA . THR A 1 299 ? -3.839 6.734 23.904 1.00 97.75 299 THR A CA 1
ATOM 2303 C C . THR A 1 299 ? -4.607 7.365 25.050 1.00 97.75 299 THR A C 1
ATOM 2305 O O . THR A 1 299 ? -5.358 8.324 24.850 1.00 97.75 299 THR A O 1
ATOM 2308 N N . THR A 1 300 ? -4.421 6.817 26.243 1.00 97.94 300 THR A N 1
ATOM 2309 C CA . THR A 1 300 ? -5.107 7.250 27.459 1.00 97.94 300 THR A CA 1
ATOM 2310 C C . THR A 1 300 ? -4.115 7.457 28.590 1.00 97.94 300 THR A C 1
ATOM 2312 O O . THR A 1 300 ? -2.985 6.960 28.563 1.00 97.94 300 THR A O 1
ATOM 2315 N N . THR A 1 301 ? -4.549 8.210 29.591 1.00 97.94 301 THR A N 1
ATOM 2316 C CA . THR A 1 301 ? -4.026 8.088 30.947 1.00 97.94 301 THR A CA 1
ATOM 2317 C C . THR A 1 301 ? -5.003 7.280 31.786 1.00 97.94 301 THR A C 1
ATOM 2319 O O . THR A 1 301 ? -6.172 7.150 31.414 1.00 97.94 301 THR A O 1
ATOM 2322 N N . TYR A 1 302 ? -4.541 6.744 32.912 1.00 97.19 302 TYR A N 1
ATOM 2323 C CA . TYR A 1 302 ? -5.409 6.052 33.853 1.00 97.19 302 TYR A CA 1
ATOM 2324 C C . TYR A 1 302 ? -5.252 6.535 35.290 1.00 97.19 302 TYR A C 1
ATOM 2326 O O . TYR A 1 302 ? -4.188 6.994 35.712 1.00 97.19 302 TYR A O 1
ATOM 2334 N N . VAL A 1 303 ? -6.340 6.402 36.041 1.00 96.94 303 VAL A N 1
ATOM 2335 C CA . VAL A 1 303 ? -6.420 6.640 37.483 1.00 96.94 303 VAL A CA 1
ATOM 2336 C C . VAL A 1 303 ? -7.005 5.391 38.126 1.00 96.94 303 VAL A C 1
ATOM 2338 O O . VAL A 1 303 ? -7.952 4.814 37.594 1.00 96.94 303 VAL A O 1
ATOM 2341 N N . ILE A 1 304 ? -6.428 4.974 39.250 1.00 96.12 304 ILE A N 1
ATOM 2342 C CA . ILE A 1 304 ? -6.934 3.869 40.067 1.00 96.12 304 ILE A CA 1
ATOM 2343 C C . ILE A 1 304 ? -7.559 4.473 41.321 1.00 96.12 304 ILE A C 1
ATOM 2345 O O . ILE A 1 304 ? -6.912 5.277 41.995 1.00 96.12 304 ILE A O 1
ATOM 2349 N N . ASP A 1 305 ? -8.791 4.078 41.622 1.00 96.06 305 ASP A N 1
ATOM 2350 C CA . ASP A 1 305 ? -9.502 4.451 42.843 1.00 96.06 305 ASP A CA 1
ATOM 2351 C C . ASP A 1 305 ? -10.173 3.209 43.439 1.00 96.06 305 ASP A C 1
ATOM 2353 O O . ASP A 1 305 ? -11.031 2.574 42.824 1.00 96.06 305 ASP A O 1
ATOM 2357 N N . GLY A 1 306 ? -9.724 2.804 44.628 1.00 95.38 306 GLY A N 1
ATOM 2358 C CA . GLY A 1 306 ? -10.141 1.547 45.244 1.00 95.38 306 GLY A CA 1
ATOM 2359 C C . GLY A 1 306 ? -9.875 0.333 44.343 1.00 95.38 306 GLY A C 1
ATOM 2360 O O . GLY A 1 306 ? -8.723 0.000 44.069 1.00 95.38 306 GLY A O 1
ATOM 2361 N N . ASN A 1 307 ? -10.949 -0.343 43.921 1.00 95.19 307 ASN A N 1
ATOM 2362 C CA . ASN A 1 307 ? -10.901 -1.526 43.051 1.00 95.19 307 ASN A CA 1
ATOM 2363 C C . ASN A 1 307 ? -11.250 -1.218 41.583 1.00 95.19 307 ASN A C 1
ATOM 2365 O O . ASN A 1 307 ? -11.450 -2.139 40.789 1.00 95.19 307 ASN A O 1
ATOM 2369 N N . GLU A 1 308 ? -11.355 0.059 41.219 1.00 96.38 308 GLU A N 1
ATOM 2370 C CA . GLU A 1 308 ? -11.651 0.490 39.857 1.00 96.38 308 GLU A CA 1
ATOM 2371 C C . GLU A 1 308 ? -10.446 1.178 39.220 1.00 96.38 308 GLU A C 1
ATOM 2373 O O . GLU A 1 308 ? -9.662 1.875 39.868 1.00 96.38 308 GLU A O 1
ATOM 2378 N N . ILE A 1 309 ? -10.328 1.001 37.909 1.00 96.81 309 ILE A N 1
ATOM 2379 C CA . ILE A 1 309 ? -9.405 1.725 37.049 1.00 96.81 309 ILE A CA 1
ATOM 2380 C C . ILE A 1 309 ? -10.209 2.463 35.982 1.00 96.81 309 ILE A C 1
ATOM 2382 O O . ILE A 1 309 ? -11.089 1.897 35.337 1.00 96.81 309 ILE A O 1
ATOM 2386 N N . THR A 1 310 ? -9.920 3.750 35.807 1.00 97.81 310 THR A N 1
ATOM 2387 C CA . THR A 1 310 ? -10.535 4.585 34.772 1.00 97.81 310 THR A CA 1
ATOM 2388 C C . THR A 1 310 ? -9.471 5.065 33.806 1.00 97.81 310 THR A C 1
ATOM 2390 O O . THR A 1 310 ? -8.549 5.773 34.206 1.00 97.81 310 THR A O 1
ATOM 2393 N N . PHE A 1 311 ? -9.642 4.747 32.529 1.00 97.81 311 PHE A N 1
ATOM 2394 C CA . PHE A 1 311 ? -8.857 5.262 31.420 1.00 97.81 311 PHE A CA 1
ATOM 2395 C C . PHE A 1 311 ? -9.584 6.438 30.771 1.00 97.81 311 PHE A C 1
ATOM 2397 O O . PHE A 1 311 ? -10.775 6.365 30.476 1.00 97.81 311 PHE A O 1
ATOM 2404 N N . THR A 1 312 ? -8.875 7.534 30.521 1.00 98.25 312 THR A N 1
ATOM 2405 C CA . THR A 1 312 ? -9.408 8.700 29.803 1.00 98.25 312 THR A CA 1
ATOM 2406 C C . THR A 1 312 ? -8.400 9.166 28.768 1.00 98.25 312 THR A C 1
ATOM 2408 O O . THR A 1 312 ? -7.211 9.304 29.051 1.00 98.25 312 THR A O 1
ATOM 2411 N N . GLY A 1 313 ? -8.858 9.413 27.546 1.00 97.88 313 GLY A N 1
ATOM 2412 C CA . GLY A 1 313 ? -7.986 9.932 26.506 1.00 97.88 313 GLY A CA 1
ATOM 2413 C C . GLY A 1 313 ? -8.651 10.004 25.151 1.00 97.88 313 GLY A C 1
ATOM 2414 O O . GLY A 1 313 ? -9.836 10.317 25.032 1.00 97.88 313 GLY A O 1
ATOM 2415 N N . THR A 1 314 ? -7.860 9.740 24.113 1.00 98.12 314 THR A N 1
ATOM 2416 C CA . THR A 1 314 ? -8.339 9.835 22.738 1.00 98.12 314 THR A CA 1
ATOM 2417 C C . THR A 1 314 ? -7.992 8.612 21.913 1.00 98.12 314 THR A C 1
ATOM 2419 O O . THR A 1 314 ? -6.987 7.939 22.136 1.00 98.12 314 THR A O 1
ATOM 2422 N N . ALA A 1 315 ? -8.816 8.358 20.908 1.00 98.12 315 ALA A N 1
ATOM 2423 C CA . ALA A 1 315 ? -8.594 7.343 19.903 1.00 98.12 315 ALA A CA 1
ATOM 2424 C C . ALA A 1 315 ? -8.518 7.944 18.498 1.00 98.12 315 A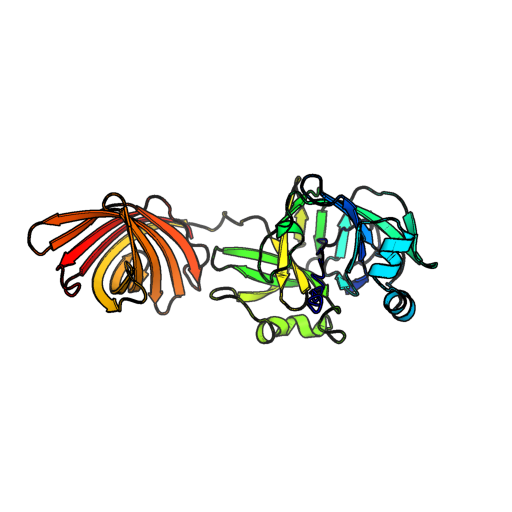LA A C 1
ATOM 2426 O O . ALA A 1 315 ? -9.055 9.016 18.190 1.00 98.12 315 ALA A O 1
ATOM 2427 N N . THR A 1 316 ? -7.838 7.213 17.623 1.00 97.88 316 THR A N 1
ATOM 2428 C CA . THR A 1 316 ? -7.758 7.488 16.194 1.00 97.88 316 THR A CA 1
ATOM 2429 C C . THR A 1 316 ? -8.146 6.239 15.423 1.00 97.88 316 THR A C 1
ATOM 2431 O O . THR A 1 316 ? -7.510 5.202 15.576 1.00 97.88 316 THR A O 1
ATOM 2434 N N . LEU A 1 317 ? -9.146 6.351 14.549 1.00 96.19 317 LEU A N 1
ATOM 2435 C CA . LEU A 1 317 ? -9.449 5.331 13.546 1.00 96.19 317 LEU A CA 1
ATOM 2436 C C . LEU A 1 317 ? -8.604 5.584 12.301 1.00 96.19 317 LEU A C 1
ATOM 2438 O O . LEU A 1 317 ? -8.625 6.685 11.737 1.00 96.19 317 LEU A O 1
ATOM 2442 N N . THR A 1 318 ? -7.870 4.562 11.875 1.00 91.81 318 THR A N 1
ATOM 2443 C CA . THR A 1 318 ? -6.889 4.631 10.784 1.00 91.81 318 THR A CA 1
ATOM 2444 C C . THR A 1 318 ? -7.310 3.843 9.555 1.00 91.81 318 THR A C 1
ATOM 2446 O O . THR A 1 318 ? -6.634 3.925 8.536 1.00 91.81 318 THR A O 1
ATOM 2449 N N . GLY A 1 319 ? -8.424 3.120 9.605 1.00 91.25 319 GLY A N 1
ATOM 2450 C CA . GLY A 1 319 ? -8.961 2.408 8.456 1.00 91.25 319 GLY A CA 1
ATOM 2451 C C . GLY A 1 319 ? -10.040 1.409 8.833 1.00 91.25 319 GLY A C 1
ATOM 2452 O O . GLY A 1 319 ? -10.443 1.293 9.989 1.00 91.25 319 GLY A O 1
ATOM 2453 N N . GLY A 1 320 ? -10.524 0.699 7.821 1.00 92.00 320 GLY A N 1
ATOM 2454 C CA . GLY A 1 320 ? -11.522 -0.341 7.975 1.00 92.00 320 GLY A CA 1
ATOM 2455 C C . GLY A 1 320 ? -11.667 -1.218 6.738 1.00 92.00 320 GLY A C 1
ATOM 2456 O O . GLY A 1 320 ? -10.999 -1.043 5.721 1.00 92.00 320 GLY A O 1
ATOM 2457 N N . THR A 1 321 ? -12.585 -2.166 6.813 1.00 89.50 321 THR A N 1
ATOM 2458 C CA . THR A 1 321 ? -12.956 -3.078 5.729 1.00 89.50 321 THR A CA 1
ATOM 2459 C C . THR A 1 321 ? -14.459 -2.994 5.466 1.00 89.50 321 THR A C 1
ATOM 2461 O O . THR A 1 321 ? -15.218 -2.400 6.244 1.00 89.50 321 THR A O 1
ATOM 2464 N N . GLY A 1 322 ? -14.911 -3.561 4.344 1.00 89.62 322 GLY A N 1
ATOM 2465 C CA . GLY A 1 322 ? -16.327 -3.576 3.976 1.00 89.62 322 GLY A CA 1
ATOM 2466 C C . GLY A 1 322 ? -16.956 -2.177 3.991 1.00 89.62 322 GLY A C 1
ATOM 2467 O O . GLY A 1 322 ? -16.455 -1.242 3.366 1.00 89.62 322 GLY A O 1
ATOM 2468 N N . ARG A 1 323 ? -18.053 -2.013 4.739 1.00 91.25 323 ARG A N 1
ATOM 2469 C CA . ARG A 1 323 ? -18.787 -0.743 4.883 1.00 91.25 323 ARG A CA 1
ATOM 2470 C C . ARG A 1 323 ? -17.958 0.371 5.523 1.00 91.25 323 ARG A C 1
ATOM 2472 O O . ARG A 1 323 ? -18.278 1.533 5.290 1.00 91.25 323 ARG A O 1
ATOM 2479 N N . TYR A 1 324 ? -16.956 0.040 6.335 1.00 92.31 324 TYR A N 1
ATOM 2480 C CA . TYR A 1 324 ? -16.123 1.020 7.038 1.00 92.31 324 TYR A CA 1
ATOM 2481 C C . TYR A 1 324 ? -14.772 1.231 6.348 1.00 92.31 324 TYR A C 1
ATOM 2483 O O . TYR A 1 324 ? -13.881 1.853 6.918 1.00 92.31 324 TYR A O 1
ATOM 2491 N N . ARG A 1 325 ? -14.593 0.733 5.117 1.00 87.62 325 ARG A N 1
ATOM 2492 C CA . ARG A 1 325 ? -13.373 0.969 4.342 1.00 87.62 325 ARG A CA 1
ATOM 2493 C C . ARG A 1 325 ? -13.084 2.464 4.230 1.00 87.62 325 ARG A C 1
ATOM 2495 O O . ARG A 1 325 ? -13.959 3.247 3.870 1.00 87.62 325 ARG A O 1
ATOM 2502 N N . GLY A 1 326 ? -11.849 2.849 4.545 1.00 87.25 326 GLY A N 1
ATOM 2503 C CA . GLY A 1 326 ? -11.436 4.252 4.540 1.00 87.25 326 GLY A CA 1
ATOM 2504 C C . GLY A 1 326 ? -11.924 5.084 5.726 1.00 87.25 326 GLY A C 1
ATOM 2505 O O . GLY A 1 326 ? -11.701 6.293 5.725 1.00 87.25 326 GLY A O 1
ATOM 2506 N N . ILE A 1 327 ? -12.544 4.476 6.746 1.00 92.88 327 ILE A N 1
ATOM 2507 C CA . ILE A 1 327 ? -12.917 5.198 7.965 1.00 92.88 327 ILE A CA 1
ATOM 2508 C C . ILE A 1 327 ? -11.717 5.883 8.600 1.00 92.88 327 ILE A C 1
ATOM 2510 O O . ILE A 1 327 ? -10.639 5.308 8.762 1.00 92.88 327 ILE A O 1
ATOM 2514 N N . ARG A 1 328 ? -11.921 7.161 8.917 1.00 93.06 328 ARG A N 1
ATOM 2515 C CA . ARG A 1 328 ? -10.976 8.002 9.641 1.00 93.06 328 ARG A CA 1
ATOM 2516 C C . ARG A 1 328 ? -11.682 8.808 10.704 1.00 93.06 328 ARG A C 1
ATOM 2518 O O . ARG A 1 328 ? -12.751 9.360 10.461 1.00 93.06 328 ARG A O 1
ATOM 2525 N N . GLY A 1 329 ? -11.039 8.930 11.850 1.00 94.88 329 GLY A N 1
ATOM 2526 C CA . GLY A 1 329 ? -11.417 9.835 12.926 1.00 94.88 329 GLY A CA 1
ATOM 2527 C C . GLY A 1 329 ? -10.189 10.079 13.783 1.00 94.88 329 GLY A C 1
ATOM 2528 O O . GLY A 1 329 ? -9.405 9.158 13.974 1.00 94.88 329 GLY A O 1
ATOM 2529 N N . LYS A 1 330 ? -9.993 11.310 14.242 1.00 95.81 330 LYS A N 1
ATOM 2530 C CA . LYS A 1 330 ? -8.899 11.703 15.137 1.00 95.81 330 LYS A CA 1
ATOM 2531 C C . LYS A 1 330 ? -9.497 12.475 16.301 1.00 95.81 330 LYS A C 1
ATOM 2533 O O . LYS A 1 330 ? -10.496 13.162 16.095 1.00 95.81 330 LYS A O 1
ATOM 2538 N N . GLY A 1 331 ? -8.877 12.373 17.475 1.00 96.88 331 GLY A N 1
ATOM 2539 C CA . GLY A 1 331 ? -9.388 13.023 18.683 1.00 96.88 331 GLY A CA 1
ATOM 2540 C C . GLY A 1 331 ? -10.771 12.502 19.071 1.00 96.88 331 GLY A C 1
ATOM 2541 O O . GLY A 1 331 ? -11.624 13.283 19.471 1.00 96.88 331 GLY A O 1
ATOM 2542 N N . LEU A 1 332 ? -11.021 11.207 18.855 1.00 98.31 332 LEU A N 1
ATOM 2543 C CA . LEU A 1 332 ? -12.245 10.557 19.312 1.00 98.31 332 LEU A CA 1
ATOM 2544 C C . LEU A 1 332 ? -12.139 10.411 20.827 1.00 98.31 332 LEU A C 1
ATOM 2546 O O . LEU A 1 332 ? -11.138 9.874 21.293 1.00 98.31 332 LEU A O 1
ATOM 2550 N N . GLU A 1 333 ? -13.112 10.902 21.578 1.00 98.56 333 GLU A N 1
ATOM 2551 C CA . GLU A 1 333 ? -13.091 10.835 23.038 1.00 98.56 333 GLU A CA 1
ATOM 2552 C C . GLU A 1 333 ? -13.308 9.389 23.474 1.00 98.56 333 GLU A C 1
ATOM 2554 O O . GLU A 1 333 ? -14.256 8.738 23.031 1.00 98.56 333 GLU A O 1
ATOM 2559 N N . LEU A 1 334 ? -12.402 8.890 24.312 1.00 98.31 334 LEU A N 1
ATOM 2560 C CA . LEU A 1 334 ? -12.437 7.537 24.847 1.00 98.31 334 LEU A CA 1
ATOM 2561 C C . LEU A 1 334 ? -12.430 7.606 26.370 1.00 98.31 334 LEU A C 1
ATOM 2563 O O . LEU A 1 334 ? -11.527 8.204 26.963 1.00 98.31 334 LEU A O 1
ATOM 2567 N N . VAL A 1 335 ? -13.406 6.941 26.979 1.00 98.19 335 VAL A N 1
ATOM 2568 C CA . VAL A 1 335 ? -13.414 6.645 28.410 1.00 98.19 335 VAL A CA 1
ATOM 2569 C C . VAL A 1 335 ? -13.656 5.156 28.572 1.00 98.19 335 VAL A C 1
ATOM 2571 O O . VAL A 1 335 ? -14.582 4.614 27.977 1.00 98.19 335 VAL A O 1
ATOM 2574 N N . ASP A 1 336 ? -12.831 4.502 29.373 1.00 97.00 336 ASP A N 1
ATOM 2575 C CA . ASP A 1 336 ? -13.036 3.114 29.770 1.00 97.00 336 ASP A CA 1
ATOM 2576 C C . ASP A 1 336 ? -12.938 3.008 31.288 1.00 97.00 336 ASP A C 1
ATOM 2578 O O . ASP A 1 336 ? -12.091 3.654 31.907 1.00 97.00 336 ASP A O 1
ATOM 2582 N N . ARG A 1 337 ? -13.840 2.247 31.897 1.00 97.19 337 ARG A N 1
ATOM 2583 C CA . ARG A 1 337 ? -13.830 1.953 33.331 1.00 97.19 337 ARG A CA 1
ATOM 2584 C C . ARG A 1 337 ? -13.877 0.459 33.508 1.00 97.19 337 ARG A C 1
ATOM 2586 O O . ARG A 1 337 ? -14.766 -0.165 32.949 1.00 97.19 337 ARG A O 1
ATOM 2593 N N . ASN A 1 338 ? -12.983 -0.095 34.308 1.00 96.62 338 ASN A N 1
ATOM 2594 C CA . ASN A 1 338 ? -12.962 -1.523 34.581 1.00 96.62 338 ASN A CA 1
ATOM 2595 C C . ASN A 1 338 ? -12.669 -1.770 36.064 1.00 96.62 338 ASN A C 1
ATOM 2597 O O . ASN A 1 338 ? -12.106 -0.920 36.757 1.00 96.62 338 ASN A O 1
ATOM 2601 N N . THR A 1 339 ? -13.040 -2.944 36.555 1.00 95.75 339 THR A N 1
ATOM 2602 C CA . THR A 1 339 ? -12.535 -3.456 37.828 1.00 95.75 339 THR A CA 1
ATOM 2603 C C . THR A 1 339 ? -11.088 -3.916 37.659 1.00 95.75 339 THR A C 1
ATOM 2605 O O . THR A 1 339 ? -10.671 -4.295 36.566 1.00 95.75 339 THR A O 1
ATOM 2608 N N . LEU A 1 340 ? -10.290 -3.894 38.730 1.00 93.38 340 LEU A N 1
ATOM 2609 C CA . LEU A 1 340 ? -8.873 -4.289 38.657 1.00 93.38 340 LEU A CA 1
ATOM 2610 C C . LEU A 1 340 ? -8.651 -5.772 38.304 1.00 93.38 340 LEU A C 1
ATOM 2612 O O . LEU A 1 340 ? -7.565 -6.132 37.860 1.00 93.38 340 LEU A O 1
ATOM 2616 N N . ASP A 1 341 ? -9.667 -6.625 38.464 1.00 93.19 341 ASP A N 1
ATOM 2617 C CA . ASP A 1 341 ? -9.666 -8.011 37.968 1.00 93.19 341 ASP A CA 1
ATOM 2618 C C . ASP A 1 341 ? -9.941 -8.122 36.450 1.00 93.19 341 ASP A C 1
ATOM 2620 O O . ASP A 1 341 ? -9.911 -9.216 35.879 1.00 93.19 341 ASP A O 1
ATOM 2624 N N . GLY A 1 342 ? -10.222 -6.991 35.798 1.00 93.44 342 GLY A N 1
ATOM 2625 C CA . GLY A 1 342 ? -10.474 -6.870 34.371 1.00 93.44 342 GLY A CA 1
ATOM 2626 C C . GLY A 1 342 ? -11.830 -7.402 33.912 1.00 93.44 342 GLY A C 1
ATOM 2627 O O . GLY A 1 342 ? -12.039 -7.515 32.709 1.00 93.44 342 GLY A O 1
ATOM 2628 N N . GLN A 1 343 ? -12.746 -7.778 34.810 1.00 96.50 343 GLN A N 1
ATOM 2629 C CA . GLN A 1 343 ? -13.957 -8.519 34.424 1.00 96.50 343 GLN A CA 1
ATOM 2630 C C . GLN A 1 343 ? -15.199 -7.653 34.172 1.00 96.50 343 GLN A C 1
ATOM 2632 O O . GLN A 1 343 ? -16.178 -8.166 33.628 1.00 96.50 343 GLN A O 1
ATOM 2637 N N . ASN A 1 344 ? -15.184 -6.367 34.536 1.00 95.69 344 ASN A N 1
ATOM 2638 C CA . ASN A 1 344 ? -16.356 -5.485 34.467 1.00 95.69 344 ASN A CA 1
ATOM 2639 C C . ASN A 1 344 ? -16.040 -4.168 33.746 1.00 95.69 344 ASN A C 1
ATOM 2641 O O . ASN A 1 344 ? -16.227 -3.081 34.294 1.00 95.69 344 ASN A O 1
ATOM 2645 N N . GLY A 1 345 ? -15.554 -4.272 32.510 1.00 96.44 345 GLY A N 1
ATOM 2646 C CA . GLY A 1 345 ? -15.234 -3.126 31.671 1.00 96.44 345 GLY A CA 1
ATOM 2647 C C . GLY A 1 345 ? -16.481 -2.455 31.100 1.00 96.44 345 GLY A C 1
ATOM 2648 O O . GLY A 1 345 ? -17.409 -3.127 30.647 1.00 96.44 345 GLY A O 1
ATOM 2649 N N . VAL A 1 346 ? -16.493 -1.124 31.082 1.00 98.06 346 VAL A N 1
ATOM 2650 C CA . VAL A 1 346 ? -17.493 -0.271 30.439 1.00 98.06 346 VAL A CA 1
ATOM 2651 C C . VAL A 1 346 ? -16.766 0.806 29.650 1.00 98.06 346 VAL A C 1
ATOM 2653 O O . VAL A 1 346 ? -16.157 1.713 30.219 1.00 98.06 346 VAL A O 1
ATOM 2656 N N . VAL A 1 347 ? -16.917 0.749 28.331 1.00 98.00 347 VAL A N 1
ATOM 2657 C CA . VAL A 1 347 ? -16.212 1.623 27.393 1.00 98.00 347 VAL A CA 1
ATOM 2658 C C . VAL A 1 347 ? -17.179 2.544 26.663 1.00 98.00 347 VAL A C 1
ATOM 2660 O O . VAL A 1 347 ? -18.253 2.123 26.222 1.00 98.00 347 VAL A O 1
ATOM 2663 N N . THR A 1 348 ? -16.780 3.798 26.473 1.00 98.50 348 THR A N 1
ATOM 2664 C CA . THR A 1 348 ? -17.435 4.754 25.582 1.00 98.50 348 THR A CA 1
ATOM 2665 C C . THR A 1 348 ? -16.448 5.325 24.575 1.00 98.50 348 THR A C 1
ATOM 2667 O O . THR A 1 348 ? -15.310 5.650 24.902 1.00 98.50 348 THR A O 1
ATOM 2670 N N . LEU A 1 349 ? -16.892 5.451 23.325 1.00 98.50 349 LEU A N 1
ATOM 2671 C CA . LEU A 1 349 ? -16.107 6.043 22.246 1.00 98.50 349 LEU A CA 1
ATOM 2672 C C . LEU A 1 349 ? -16.991 6.970 21.415 1.00 98.50 349 LEU A C 1
ATOM 2674 O O . LEU A 1 349 ? -17.910 6.512 20.729 1.00 98.50 349 LEU A O 1
ATOM 2678 N N . SER A 1 350 ? -16.696 8.265 21.441 1.00 98.50 350 SER A N 1
ATOM 2679 C CA . SER A 1 350 ? -17.515 9.293 20.799 1.00 98.50 350 SER A CA 1
ATOM 2680 C C . SER A 1 350 ? -16.691 10.241 19.923 1.00 98.50 350 SER A C 1
ATOM 2682 O O . SER A 1 350 ? -15.469 10.350 20.017 1.00 98.50 350 SER A O 1
ATOM 2684 N N . GLY A 1 351 ? -17.361 10.912 18.986 1.00 98.06 351 GLY A N 1
ATOM 2685 C CA . GLY A 1 351 ? -16.758 11.946 18.151 1.00 98.06 351 GLY A CA 1
ATOM 2686 C C . GLY A 1 351 ? -17.298 11.954 16.728 1.00 98.06 351 GLY A C 1
ATOM 2687 O O . GLY A 1 351 ? -18.474 11.681 16.463 1.00 98.06 351 GLY A O 1
ATOM 2688 N N . ARG A 1 352 ? -16.431 12.297 15.769 1.00 97.69 352 ARG A N 1
ATOM 2689 C CA . ARG A 1 352 ? -16.787 12.353 14.346 1.00 97.69 352 ARG A CA 1
ATOM 2690 C C . ARG A 1 352 ? -15.817 11.542 13.511 1.00 97.69 352 ARG A C 1
ATOM 2692 O O . ARG A 1 352 ? -14.602 11.669 13.629 1.00 97.69 352 ARG A O 1
ATOM 2699 N N . VAL A 1 353 ? -16.384 10.758 12.607 1.00 96.50 353 VAL A N 1
ATOM 2700 C CA . VAL A 1 353 ? -15.645 9.933 11.653 1.00 96.50 353 VAL A CA 1
ATOM 2701 C C . VAL A 1 353 ? -16.064 10.267 10.231 1.00 96.50 353 VAL A C 1
ATOM 2703 O O . VAL A 1 353 ? -17.166 10.764 9.995 1.00 96.50 353 VAL A O 1
ATOM 2706 N N . ARG A 1 354 ? -15.197 9.987 9.265 1.00 92.75 354 ARG A N 1
ATOM 2707 C CA . ARG A 1 354 ? -15.433 10.216 7.840 1.00 92.75 354 ARG A CA 1
ATOM 2708 C C . ARG A 1 354 ? -15.220 8.918 7.064 1.00 92.75 354 ARG A C 1
ATOM 2710 O O . ARG A 1 354 ? -14.145 8.340 7.181 1.00 92.75 354 ARG A O 1
ATOM 2717 N N . PHE A 1 355 ? -16.248 8.483 6.324 1.00 89.44 355 PHE A N 1
ATOM 2718 C CA . PHE A 1 355 ? -16.222 7.368 5.361 1.00 89.44 355 PHE A CA 1
ATOM 2719 C C . PHE A 1 355 ? -17.450 7.337 4.447 1.00 89.44 355 PHE A C 1
ATOM 2721 O O . PHE A 1 355 ? -18.516 7.902 4.814 1.00 89.44 355 PHE A O 1
#

Sequence (355 aa):
MRPALVALVALGALLAAAPASAVRSHGLDMHNARYCEILEVKQLPPDGKVVVWNTIGLNDCPQEWWEGFDAPSLAAELGDPFVVLNGPRHFLMDAAKARTAQIRRFHGERMRKVATLPVPTFADLAQAPYVERSVSRLNTWHWKKGRKVYELLAPDGATYMMQAYSQIVDPDLRMSDLRGLGDRLALPTGWEYRVRKLKEPLTLRAKGSATILQDELKNTYQRLPDDTSKLKTRQLDLTGATKTVGAPSPGQLEDEGTVKGRPFGSADLSLTATFGPNSTMTAPFTISNKRGSAFGSATTTYVIDGNEITFTGTATLTGGTGRYRGIRGKGLELVDRNTLDGQNGVVTLSGRVRF